Protein AF-A0A2J6IE90-F1 (afdb_monomer)

Solvent-accessible surface area (backbone atoms only — not comparable to full-atom values): 13780 Å² total; per-residue (Å²): 56,70,88,71,52,84,86,69,58,49,78,79,46,76,60,86,65,33,35,32,30,41,26,91,89,72,44,74,41,79,42,51,39,92,48,54,69,74,88,77,87,56,53,79,42,98,82,77,47,69,52,68,69,67,74,64,90,63,43,32,34,61,94,76,57,67,39,8,47,47,39,47,56,44,33,30,34,39,37,34,35,78,81,46,43,37,34,43,36,38,9,82,29,64,36,36,25,44,28,43,35,38,32,66,38,49,80,78,48,90,75,37,71,24,43,37,34,38,34,49,34,42,24,44,71,79,38,81,69,41,32,22,37,17,39,36,36,38,48,31,36,36,59,95,47,98,75,53,41,38,35,32,46,35,39,22,41,22,43,42,32,72,56,41,31,42,30,47,31,43,31,34,44,33,47,72,92,43,67,50,96,51,56,33,39,35,47,33,35,39,37,62,50,75,75,70,38,29,28,43,37,31,53,29,40,43,35,61,75,53,98,92,42,54,45,36,34,43,36,49,35,37,36,38,48,55,96,75,33,35,40,39,40,34,37,37,34,73,48,37,94,85,57,89,69,94,61,69,47,76,44,47,34,44,35,43,63,47,69,59,83,82,78,127

Mean predicted aligned error: 8.92 Å

Foldseek 3Di:
DQVLDDADADFPDDDQQWTWGQGPPPGTDIGGPVSDPDDDFFDQDPVRDRARFDQQLPLQAFLPHGALFDDAQQKKKWKAKPVQKTKIKHPNHRFKIKMKIKRPCCVVPDCPWIKIWMKIKGKDCPDPQAKIKMWIKIWIDTPPDPQWIKMKTKIKIWGGGSAWIKMWMWIWIDTRHDIDPGIKIKIKTWHDDDRQAKIKIKIWIWDDPPPPWIKIKIKIWMWGDDSQKIWTWIWIWIDTPPCPDTDTDIITMMMGMDGDPPPD

Nearest PDB structures (foldseek):
  3wi5-assembly1_A  TM=5.098E-01  e=6.520E-04  Neisseria meningitidis
  5onu-assembly1_C  TM=4.006E-01  e=9.202E-02  Vibrio cholerae
  4qky-assembly1_A  TM=4.179E-01  e=1.239E+00  Bordetella pertussis Tohama I
  9e9r-assembly1_A  TM=3.749E-01  e=3.721E+00  Homo sapiens
  2vqi-assembly1_A-2  TM=1.972E-01  e=4.335E-01  Escherichia coli

Sequence (264 aa):
MHDGNVMNGKVIEQTVDYVKLSTINYGVLTLKTSLIKKIRKAQPTKDGQRVYWHENIQSARYFWAPNGYGLNKGEGYYQNYWVLFNQFSYGFSNKFTLGIGIMPLFLFGGGAPTPIWITPKFSFPVVENKFNIGAGGIIGTILGDDGFGFGLAYATTTFGSRDKNISIGLGWGYADGDWADSPLINISGIARVGNKGSFILTENYFIALGSGQYLTIISLGGRSLVKSVSIDYGLFVPINKEIDSFFAIPWLGITIPFESKNKK

Secondary structure (DSSP, 8-state):
-TTS----SEEEEE-SSEEEEEETTTEEEEEEGGG-S---PPEEPTTS-EEPPPP-TTTTBSSSSB-SPPPPTTEEEEEEETTTEEEEEEESSSSEEEEEEE--GGGGSTT--EEEEEEEEEEEEEETTTEEEEEEEEEEEEET-SS-EEEEEEEEEEEEETTEEEEEEEEEEEETTEE-SS-EEEEEEEEEETTTTEEEEEEEEEEEEETTEEEEEEEEEEEEEETTEEEEEEEEEEE-TT--S---EEEEEEEEEEE-----

Radius of gyration: 21.41 Å; Cα contacts (8 Å, |Δi|>4): 663; chains: 1; bounding box: 60×34×62 Å

Structure (mmCIF, N/CA/C/O backbone):
data_AF-A0A2J6IE90-F1
#
_entry.id   AF-A0A2J6IE90-F1
#
loop_
_atom_site.group_PDB
_atom_site.id
_atom_site.type_symbol
_atom_site.label_atom_id
_atom_site.label_alt_id
_atom_site.label_comp_id
_atom_site.label_asym_id
_atom_site.label_entity_id
_atom_site.label_seq_id
_atom_site.pdbx_PDB_ins_code
_atom_site.Cartn_x
_atom_site.Cartn_y
_atom_site.Cartn_z
_atom_site.occupancy
_atom_site.B_iso_or_equiv
_atom_site.auth_seq_id
_atom_site.auth_comp_id
_atom_site.auth_asym_id
_atom_site.auth_atom_id
_atom_site.pdbx_PDB_model_num
ATOM 1 N N . MET A 1 1 ? -21.429 7.296 15.085 1.00 83.88 1 MET A N 1
ATOM 2 C CA . MET A 1 1 ? -22.827 7.772 15.014 1.00 83.88 1 MET A CA 1
ATOM 3 C C . MET A 1 1 ? -23.251 7.860 13.544 1.00 83.88 1 MET A C 1
ATOM 5 O O . MET A 1 1 ? -22.384 7.729 12.681 1.00 83.88 1 MET A O 1
ATOM 9 N N . HIS A 1 2 ? -24.546 7.978 13.230 1.00 77.69 2 HIS A N 1
ATOM 10 C CA . HIS A 1 2 ? -25.022 8.116 11.838 1.00 77.69 2 HIS A CA 1
ATOM 11 C C . HIS A 1 2 ? -24.613 9.448 11.187 1.00 77.69 2 HIS A C 1
ATOM 13 O O . HIS A 1 2 ? -24.404 9.486 9.981 1.00 77.69 2 HIS A O 1
ATOM 19 N N . ASP A 1 3 ? -24.410 10.490 11.992 1.00 80.69 3 ASP A N 1
ATOM 20 C CA . ASP A 1 3 ? -23.909 11.820 11.609 1.00 80.69 3 ASP A CA 1
ATOM 21 C C . ASP A 1 3 ? -22.376 11.883 11.398 1.00 80.69 3 ASP A C 1
ATOM 23 O O . ASP A 1 3 ? -21.826 12.942 11.119 1.00 80.69 3 ASP A O 1
ATOM 27 N N . GLY A 1 4 ? -21.666 10.758 11.552 1.00 70.25 4 GLY A N 1
ATOM 28 C CA . GLY A 1 4 ? -20.205 10.685 11.442 1.00 70.25 4 GLY A CA 1
ATOM 29 C C . GLY A 1 4 ? -19.434 10.971 12.736 1.00 70.25 4 GLY A C 1
ATOM 30 O O . GLY A 1 4 ? -18.236 10.694 12.786 1.00 70.25 4 GLY A O 1
ATOM 31 N N . ASN A 1 5 ? -20.090 11.424 13.809 1.00 78.12 5 ASN A N 1
ATOM 32 C CA . ASN A 1 5 ? -19.425 11.697 15.083 1.00 78.12 5 ASN A CA 1
ATOM 33 C C . ASN A 1 5 ? -19.010 10.408 15.818 1.00 78.12 5 ASN A C 1
ATOM 35 O O . ASN A 1 5 ? -19.640 9.345 15.693 1.00 78.12 5 ASN A O 1
ATOM 39 N N . VAL A 1 6 ? -17.948 10.507 16.623 1.00 80.25 6 VAL A N 1
ATOM 40 C CA . VAL A 1 6 ? -17.443 9.427 17.486 1.00 80.25 6 VAL A CA 1
ATOM 41 C C . VAL A 1 6 ? -17.525 9.873 18.941 1.00 80.25 6 VAL A C 1
ATOM 43 O O . VAL A 1 6 ? -16.976 10.907 19.305 1.00 80.25 6 VAL A O 1
ATOM 46 N N . MET A 1 7 ? -18.195 9.067 19.766 1.00 84.88 7 MET A N 1
ATOM 47 C CA . MET A 1 7 ? -18.324 9.297 21.204 1.00 84.88 7 MET A CA 1
ATOM 48 C C . MET A 1 7 ? -17.544 8.222 21.957 1.00 84.88 7 MET A C 1
ATOM 50 O O . MET A 1 7 ? -17.778 7.030 21.755 1.00 84.88 7 MET A O 1
ATOM 54 N N . ASN A 1 8 ? -16.627 8.649 22.825 1.00 83.38 8 ASN A N 1
ATOM 55 C CA . ASN A 1 8 ? -15.800 7.762 23.639 1.00 83.38 8 ASN A CA 1
ATOM 56 C C . ASN A 1 8 ? -16.245 7.822 25.100 1.00 83.38 8 ASN A C 1
ATOM 58 O O . ASN A 1 8 ? -16.393 8.904 25.669 1.00 83.38 8 ASN A O 1
ATOM 62 N N . GLY A 1 9 ? -16.426 6.657 25.717 1.00 83.56 9 GLY A N 1
ATOM 63 C CA . GLY A 1 9 ? -16.809 6.574 27.119 1.00 83.56 9 GLY A CA 1
ATOM 64 C C . GLY A 1 9 ? -17.062 5.150 27.600 1.00 83.56 9 GLY A C 1
ATOM 65 O O . GLY A 1 9 ? -16.937 4.181 26.847 1.00 83.56 9 GLY A O 1
ATOM 66 N N . LYS A 1 10 ? -17.422 5.022 28.876 1.00 86.19 10 LYS A N 1
ATOM 67 C CA . LYS A 1 10 ? -17.863 3.764 29.482 1.00 86.19 10 LYS A CA 1
ATOM 68 C C . LYS A 1 10 ? -19.376 3.651 29.332 1.00 86.19 10 LYS A C 1
ATOM 70 O O . LYS A 1 10 ? -20.101 4.533 29.781 1.00 86.19 10 LYS A O 1
ATOM 75 N N . VAL A 1 11 ? -19.854 2.568 28.723 1.00 90.00 11 VAL A N 1
ATOM 76 C CA . VAL A 1 11 ? -21.290 2.259 28.710 1.00 90.00 11 VAL A CA 1
ATOM 77 C C . VAL A 1 11 ? -21.714 1.954 30.146 1.00 90.00 11 VAL A C 1
ATOM 79 O O . VAL A 1 11 ? -21.152 1.054 30.770 1.00 90.00 11 VAL A O 1
ATOM 82 N N . ILE A 1 12 ? -22.641 2.753 30.675 1.00 92.88 12 ILE A N 1
ATOM 83 C CA . ILE A 1 12 ? -23.222 2.571 32.014 1.00 92.88 12 ILE A CA 1
ATOM 84 C C . ILE A 1 12 ? -24.517 1.769 31.907 1.00 92.88 12 ILE A C 1
ATOM 86 O O . ILE A 1 12 ? -24.785 0.914 32.740 1.00 92.88 12 ILE A O 1
ATOM 90 N N . GLU A 1 13 ? -25.300 2.040 30.865 1.00 93.38 13 GLU A N 1
ATOM 91 C CA . GLU A 1 13 ? -26.596 1.414 30.631 1.00 93.38 13 GLU A CA 1
ATOM 92 C C . GLU A 1 13 ? -26.838 1.302 29.126 1.00 93.38 13 GLU A C 1
ATOM 94 O O . GLU A 1 13 ? -26.477 2.201 28.361 1.00 93.38 13 GLU A O 1
ATOM 99 N N . GLN A 1 14 ? -27.445 0.199 28.700 1.00 93.44 14 GLN A N 1
ATOM 100 C CA . GLN A 1 14 ? -27.833 -0.026 27.316 1.00 93.44 14 GLN A CA 1
ATOM 101 C C . GLN A 1 14 ? -29.203 -0.698 27.288 1.00 93.44 14 GLN A C 1
ATOM 103 O O . GLN A 1 14 ? -29.379 -1.782 27.838 1.00 93.44 14 GLN A O 1
ATOM 108 N N . THR A 1 15 ? -30.151 -0.046 26.625 1.00 93.62 15 THR A N 1
ATOM 109 C CA . THR A 1 15 ? -31.509 -0.535 26.383 1.00 93.62 15 THR A CA 1
ATOM 110 C C . THR A 1 15 ? -31.757 -0.624 24.876 1.00 93.62 15 THR A C 1
ATOM 112 O O . THR A 1 15 ? -30.860 -0.375 24.064 1.00 93.62 15 THR A O 1
ATOM 115 N N . VAL A 1 16 ? -32.976 -0.996 24.481 1.00 91.31 16 VAL A N 1
ATOM 116 C CA . VAL A 1 16 ? -33.379 -0.990 23.068 1.00 91.31 16 VAL A CA 1
ATOM 117 C C . VAL A 1 16 ? -33.432 0.447 22.528 1.00 91.31 16 VAL A C 1
ATOM 119 O O . VAL A 1 16 ? -32.984 0.702 21.411 1.00 91.31 16 VAL A O 1
ATOM 122 N N . ASP A 1 17 ? -33.865 1.407 23.347 1.00 94.31 17 ASP A N 1
ATOM 123 C CA . ASP A 1 17 ? -34.115 2.787 22.916 1.00 94.31 17 ASP A CA 1
ATOM 124 C C . ASP A 1 17 ? -32.903 3.709 23.059 1.00 94.31 17 ASP A C 1
ATOM 126 O O . ASP A 1 17 ? -32.753 4.667 22.289 1.00 94.31 17 ASP A O 1
ATOM 130 N N . TYR A 1 18 ? -32.032 3.448 24.039 1.00 94.56 18 TYR A N 1
ATOM 131 C CA . TYR A 1 18 ? -30.901 4.322 24.327 1.00 94.56 18 TYR A CA 1
ATOM 132 C C . TYR A 1 18 ? -29.668 3.614 24.895 1.00 94.56 18 TYR A C 1
ATOM 134 O O . TYR A 1 18 ? -29.712 2.520 25.454 1.00 94.56 18 TYR A O 1
ATOM 142 N N . VAL A 1 19 ? -28.544 4.323 24.821 1.00 94.62 19 VAL A N 1
ATOM 143 C CA . VAL A 1 19 ? -27.277 3.987 25.468 1.00 94.62 19 VAL A CA 1
ATOM 144 C C . VAL A 1 19 ? -26.848 5.162 26.342 1.00 94.62 19 VAL A C 1
ATOM 146 O O . VAL A 1 19 ? -26.699 6.280 25.843 1.00 94.62 19 VAL A O 1
ATOM 149 N N . LYS A 1 20 ? -26.616 4.920 27.638 1.00 94.69 20 LYS A N 1
ATOM 150 C CA . LYS A 1 20 ? -25.965 5.887 28.534 1.00 94.69 20 LYS A CA 1
ATOM 151 C C . LYS A 1 20 ? -24.463 5.667 28.535 1.00 94.69 20 LYS A C 1
ATOM 153 O O . LYS A 1 20 ? -23.967 4.591 28.879 1.00 94.69 20 LYS A O 1
ATOM 158 N N . LEU A 1 21 ? -23.738 6.717 28.183 1.00 91.50 21 LEU A N 1
ATOM 159 C CA . LEU A 1 21 ? -22.295 6.722 28.025 1.00 91.50 21 LEU A CA 1
ATOM 160 C C . LEU A 1 21 ? -21.673 7.716 29.009 1.00 91.50 21 LEU A C 1
ATOM 162 O O . LEU A 1 21 ? -21.884 8.919 28.895 1.00 91.50 21 LEU A O 1
ATOM 166 N N . SER A 1 22 ? -20.876 7.223 29.956 1.00 88.88 22 SER A N 1
ATOM 167 C CA . SER A 1 22 ? -20.021 8.065 30.797 1.00 88.88 22 SER A CA 1
ATOM 168 C C . SER A 1 22 ? -18.813 8.513 29.987 1.00 88.88 22 SER A C 1
ATOM 170 O O . SER A 1 22 ? -17.948 7.700 29.653 1.00 88.88 22 SER A O 1
ATOM 172 N N . THR A 1 23 ? -18.768 9.792 29.647 1.00 85.19 23 THR A N 1
ATOM 173 C CA . THR A 1 23 ? -17.650 10.421 28.944 1.00 85.19 23 THR A CA 1
ATOM 174 C C . THR A 1 23 ? -16.737 11.141 29.931 1.00 85.19 23 THR A C 1
ATOM 176 O O . THR A 1 23 ? -17.172 11.548 31.006 1.00 85.19 23 THR A O 1
ATOM 179 N N . ILE A 1 24 ? -15.470 11.322 29.556 1.00 76.12 24 ILE A N 1
ATOM 180 C CA . ILE A 1 24 ? -14.488 12.016 30.404 1.00 76.12 24 ILE A CA 1
ATOM 181 C C . ILE A 1 24 ? -14.803 13.519 30.491 1.00 76.12 24 ILE A C 1
ATOM 183 O O . ILE A 1 24 ? -14.722 14.095 31.568 1.00 76.12 24 ILE A O 1
ATOM 187 N N . ASN A 1 25 ? -15.200 14.141 29.373 1.00 76.25 25 ASN A N 1
ATOM 188 C CA . ASN A 1 25 ? -15.316 15.603 29.275 1.00 76.25 25 ASN A CA 1
ATOM 189 C C . ASN A 1 25 ? -16.750 16.135 29.410 1.00 76.25 25 ASN A C 1
ATOM 191 O O . ASN A 1 25 ? -16.928 17.306 29.718 1.00 76.25 25 ASN A O 1
ATOM 195 N N . TYR A 1 26 ? -17.769 15.310 29.149 1.00 82.25 26 TYR A N 1
ATOM 196 C CA . TYR A 1 26 ? -19.167 15.757 29.045 1.00 82.25 26 TYR A CA 1
ATOM 197 C C . TYR A 1 26 ? -20.094 15.063 30.051 1.00 82.25 26 TYR A C 1
ATOM 199 O O . TYR A 1 26 ? -21.314 15.139 29.930 1.00 82.25 26 TYR A O 1
ATOM 207 N N . GLY A 1 27 ? -19.532 14.348 31.031 1.00 88.75 27 GLY A N 1
ATOM 208 C CA . GLY A 1 27 ? -20.311 13.569 31.989 1.00 88.75 27 GLY A CA 1
ATOM 209 C C . GLY A 1 27 ? -21.088 12.435 31.316 1.00 88.75 27 GLY A C 1
ATOM 210 O O . GLY A 1 27 ? -20.594 11.789 30.387 1.00 88.75 27 GLY A O 1
ATOM 211 N N . VAL A 1 28 ? -22.297 12.156 31.806 1.00 92.00 28 VAL A N 1
ATOM 212 C CA . VAL A 1 28 ? -23.150 11.075 31.292 1.00 92.00 28 VAL A CA 1
ATOM 213 C C . VAL A 1 28 ? -24.015 11.582 30.141 1.00 92.00 28 VAL A C 1
ATOM 215 O O . VAL A 1 28 ? -24.914 12.393 30.336 1.00 92.00 28 VAL A O 1
ATOM 218 N N . LEU A 1 29 ? -23.774 11.054 28.943 1.00 93.06 29 LEU A N 1
ATOM 219 C CA . LEU A 1 29 ? -24.582 11.315 27.756 1.00 93.06 29 LEU A CA 1
ATOM 220 C C . LEU A 1 29 ? -25.610 10.202 27.557 1.00 93.06 29 LEU A C 1
ATOM 222 O O . LEU A 1 29 ? -25.273 9.025 27.669 1.00 93.06 29 LEU A O 1
ATOM 226 N N . THR A 1 30 ? -26.841 10.565 27.194 1.00 94.62 30 THR A N 1
ATOM 227 C CA . THR A 1 30 ? -27.873 9.607 26.765 1.00 94.62 30 THR A CA 1
ATOM 228 C C . THR A 1 30 ? -28.037 9.702 25.253 1.00 94.62 30 THR A C 1
ATOM 230 O O . THR A 1 30 ? -28.474 10.726 24.732 1.00 94.62 30 THR A O 1
ATOM 233 N N . LEU A 1 31 ? -27.664 8.643 24.539 1.00 92.62 31 LEU A N 1
ATOM 234 C CA . LEU A 1 31 ? -27.710 8.573 23.080 1.00 92.62 31 LEU A CA 1
ATOM 235 C C . LEU A 1 31 ? -28.843 7.640 22.657 1.00 92.62 31 LEU A C 1
ATOM 237 O O . LEU A 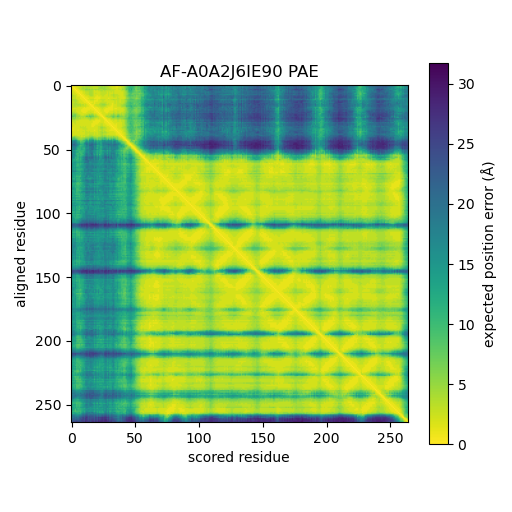1 31 ? -28.864 6.488 23.081 1.00 92.62 31 LEU A O 1
ATOM 241 N N . LYS A 1 32 ? -29.760 8.097 21.797 1.00 95.06 32 LYS A N 1
ATOM 242 C CA . LYS A 1 32 ? -30.772 7.208 21.203 1.00 95.06 32 LYS A CA 1
ATOM 243 C C . LYS A 1 32 ? -30.089 6.139 20.352 1.00 95.06 32 LYS A C 1
ATOM 245 O O . LYS A 1 32 ? -29.231 6.478 19.535 1.00 95.06 32 LYS A O 1
ATOM 250 N N . THR A 1 33 ? -30.501 4.879 20.480 1.00 90.94 33 THR A N 1
ATOM 251 C CA . THR A 1 33 ? -29.925 3.758 19.716 1.00 90.94 33 THR A CA 1
ATOM 252 C C . THR A 1 33 ? -30.043 3.986 18.207 1.00 90.94 33 THR A C 1
ATOM 254 O O . THR A 1 33 ? -29.124 3.657 17.462 1.00 90.94 33 THR A O 1
ATOM 257 N N . SER A 1 34 ? -31.103 4.668 17.759 1.00 92.75 34 SER A N 1
ATOM 258 C CA . SER A 1 34 ? -31.310 5.061 16.357 1.00 92.75 34 SER A CA 1
ATOM 259 C C . SER A 1 34 ? -30.252 6.017 15.789 1.00 92.75 34 SER A C 1
ATOM 261 O O . SER A 1 34 ? -30.118 6.120 14.574 1.00 92.75 34 SER A O 1
ATOM 263 N N . LEU A 1 35 ? -29.477 6.709 16.632 1.00 91.50 35 LEU A N 1
ATOM 264 C CA . LEU A 1 35 ? -28.369 7.575 16.207 1.00 91.50 35 LEU A CA 1
ATOM 265 C C . LEU A 1 35 ? -27.030 6.817 16.133 1.00 91.50 35 LEU A C 1
ATOM 267 O O . LEU A 1 35 ? -26.034 7.328 15.602 1.00 91.50 35 LEU A O 1
ATOM 271 N N . ILE A 1 36 ? -26.984 5.583 16.640 1.00 89.44 36 ILE A N 1
ATOM 272 C CA . ILE A 1 36 ? -25.762 4.801 16.797 1.00 89.44 36 ILE A CA 1
ATOM 273 C C . ILE A 1 36 ? -25.583 3.851 15.612 1.00 89.44 36 ILE A C 1
ATOM 275 O O . ILE A 1 36 ? -26.158 2.774 15.547 1.00 89.44 36 ILE A O 1
ATOM 279 N N . LYS A 1 37 ? -24.663 4.208 14.710 1.00 86.31 37 LYS A N 1
ATOM 280 C CA . LYS A 1 37 ? -24.284 3.350 13.576 1.00 86.31 37 LYS A CA 1
ATOM 281 C C . LYS A 1 37 ? -23.575 2.047 13.993 1.00 86.31 37 LYS A C 1
ATOM 283 O O . LYS A 1 37 ? -23.741 1.023 13.340 1.00 86.31 37 LYS A O 1
ATOM 288 N N . LYS A 1 38 ? -22.699 2.089 15.007 1.00 83.50 38 LYS A N 1
ATOM 289 C CA . LYS A 1 38 ? -21.893 0.940 15.472 1.00 83.50 38 LYS A CA 1
ATOM 290 C C . LYS A 1 38 ? -21.338 1.208 16.872 1.00 83.50 38 LYS A C 1
ATOM 292 O O . LYS A 1 38 ? -20.856 2.310 17.123 1.00 83.50 38 LYS A O 1
ATOM 297 N N . ILE A 1 39 ? -21.338 0.191 17.735 1.00 84.69 39 ILE A N 1
ATOM 298 C CA . ILE A 1 39 ? -20.657 0.195 19.041 1.00 84.69 39 ILE A CA 1
ATOM 299 C C . ILE A 1 39 ? -19.452 -0.747 18.953 1.00 84.69 39 ILE A C 1
ATOM 301 O O . ILE A 1 39 ? -19.564 -1.850 18.419 1.00 84.69 39 ILE A O 1
ATOM 305 N N . ARG A 1 40 ? -18.285 -0.315 19.443 1.00 76.62 40 ARG A N 1
ATOM 306 C CA . ARG A 1 40 ? -17.060 -1.128 19.487 1.00 76.62 40 ARG A CA 1
ATOM 307 C C . ARG A 1 40 ? -16.410 -1.009 20.864 1.00 76.62 40 ARG A C 1
ATOM 309 O O . ARG A 1 40 ? -16.388 0.075 21.441 1.00 76.62 40 ARG A O 1
ATOM 316 N N . LYS A 1 41 ? -15.858 -2.110 21.384 1.00 76.00 41 LYS A N 1
ATOM 317 C CA . LYS A 1 41 ? -15.053 -2.076 22.614 1.00 76.00 41 LYS A CA 1
ATOM 318 C C . LYS A 1 41 ? -13.727 -1.362 22.327 1.00 76.00 41 LYS A C 1
ATOM 320 O O . LYS A 1 41 ? -13.032 -1.721 21.382 1.00 76.00 41 LYS A O 1
ATOM 325 N N . ALA A 1 42 ? -13.389 -0.361 23.137 1.00 67.25 42 ALA A N 1
ATOM 326 C CA . ALA A 1 42 ? -12.082 0.289 23.088 1.00 67.25 42 ALA A CA 1
ATOM 327 C C . ALA A 1 42 ? -10.991 -0.643 23.642 1.00 67.25 42 ALA A C 1
ATOM 329 O O . ALA A 1 42 ? -11.249 -1.420 24.567 1.00 67.25 42 ALA A O 1
ATOM 330 N N . GLN A 1 43 ? -9.779 -0.547 23.094 1.00 60.31 43 GLN A N 1
ATOM 331 C CA . GLN A 1 43 ? -8.617 -1.254 23.631 1.00 60.31 43 GLN A CA 1
ATOM 332 C C . GLN A 1 43 ? -8.035 -0.468 24.821 1.00 60.31 43 GLN A C 1
ATOM 334 O O . GLN A 1 43 ? -8.022 0.767 24.785 1.00 60.31 43 GLN A O 1
ATOM 339 N N . PRO A 1 44 ? -7.583 -1.147 25.888 1.00 55.91 44 PRO A N 1
ATOM 340 C CA . PRO A 1 44 ? -6.929 -0.482 27.011 1.00 55.91 44 PRO A CA 1
ATOM 341 C C . PRO A 1 44 ? -5.609 0.160 26.556 1.00 55.91 44 PRO A C 1
ATOM 343 O O . PRO A 1 44 ? -4.825 -0.480 25.854 1.00 55.91 44 PRO A O 1
ATOM 346 N N . THR A 1 45 ? -5.347 1.414 26.940 1.00 56.62 45 THR A N 1
ATOM 347 C CA . THR A 1 45 ? -4.003 2.004 26.819 1.00 56.62 45 THR A CA 1
ATOM 348 C C . THR A 1 45 ? -3.178 1.716 28.075 1.00 56.62 45 THR A C 1
ATOM 350 O O . THR A 1 45 ? -3.721 1.348 29.119 1.00 56.62 45 THR A O 1
ATOM 353 N N . LYS A 1 46 ? -1.849 1.869 27.970 1.00 47.25 46 LYS A N 1
ATOM 354 C CA . LYS A 1 46 ? -0.901 1.632 29.075 1.00 47.25 46 LYS A CA 1
ATOM 355 C C . LYS A 1 46 ? -1.169 2.507 30.310 1.00 47.25 46 LYS A C 1
ATOM 357 O O . LYS A 1 46 ? -0.852 2.080 31.411 1.00 47.25 46 LYS A O 1
ATOM 362 N N . ASP A 1 47 ? -1.832 3.648 30.134 1.00 50.31 47 ASP A N 1
ATOM 363 C CA . ASP A 1 47 ? -2.112 4.621 31.201 1.00 50.31 47 ASP A CA 1
ATOM 364 C C . ASP A 1 47 ? -3.504 4.433 31.839 1.00 50.31 47 ASP A C 1
ATOM 366 O O . ASP A 1 47 ? -4.044 5.340 32.469 1.00 50.31 47 ASP A O 1
ATOM 370 N N . GLY A 1 48 ? -4.160 3.288 31.611 1.00 48.84 48 GLY A N 1
ATOM 371 C CA . GLY A 1 48 ? -5.499 2.994 32.140 1.00 48.84 48 GLY A CA 1
ATOM 372 C C . GLY A 1 48 ? -6.647 3.743 31.446 1.00 48.84 48 GLY A C 1
ATOM 373 O O . GLY A 1 48 ? -7.819 3.446 31.693 1.00 48.84 48 GLY A O 1
ATOM 374 N N . GLN A 1 49 ? -6.346 4.666 30.528 1.00 49.28 49 GLN A N 1
ATOM 375 C CA . GLN A 1 49 ? -7.346 5.323 29.690 1.00 49.28 49 GLN A CA 1
ATOM 376 C C . GLN A 1 49 ? -7.863 4.361 28.604 1.00 49.28 49 GLN A C 1
ATOM 378 O O . GLN A 1 49 ? -7.131 3.570 28.011 1.00 49.28 49 GLN A O 1
ATOM 383 N N . ARG A 1 50 ? -9.166 4.404 28.315 1.00 52.66 50 ARG A N 1
ATOM 384 C CA . ARG A 1 50 ? -9.757 3.654 27.195 1.00 52.66 50 ARG A CA 1
ATOM 385 C C . ARG A 1 50 ? -9.899 4.590 26.008 1.00 52.66 50 ARG A C 1
ATOM 387 O O . ARG A 1 50 ? -10.870 5.335 25.925 1.00 52.66 50 ARG A O 1
ATOM 394 N N . VAL A 1 51 ? -8.926 4.556 25.103 1.00 53.91 51 VAL A N 1
ATOM 395 C CA . VAL A 1 51 ? -8.957 5.357 23.874 1.00 53.91 51 VAL A CA 1
ATOM 396 C C . VAL A 1 51 ? -9.386 4.467 22.714 1.00 53.91 51 VAL A C 1
ATOM 398 O O . VAL A 1 51 ? -8.888 3.354 22.544 1.00 53.91 51 VAL A O 1
ATOM 401 N N . TYR A 1 52 ? -10.344 4.943 21.921 1.00 56.47 52 TYR A N 1
ATOM 402 C CA . TYR A 1 52 ? -10.700 4.284 20.674 1.00 56.47 52 TYR A CA 1
ATOM 403 C C . TYR A 1 52 ? -9.625 4.576 19.626 1.00 56.47 52 TYR A C 1
ATOM 405 O O . TYR A 1 52 ? -9.417 5.724 19.239 1.00 56.47 52 TYR A O 1
ATOM 413 N N . TRP A 1 53 ? -8.953 3.528 19.162 1.00 57.19 53 TRP A N 1
ATOM 414 C CA . TRP A 1 53 ? -8.011 3.617 18.057 1.00 57.19 53 TRP A CA 1
ATOM 415 C C . TRP A 1 53 ? -8.784 3.458 16.752 1.00 57.19 53 TRP A C 1
ATOM 417 O O . TRP A 1 53 ? -9.413 2.424 16.523 1.00 57.19 53 TRP A O 1
ATOM 427 N N . HIS A 1 54 ? -8.753 4.478 15.894 1.00 60.47 54 HIS A N 1
ATOM 428 C CA . HIS A 1 54 ? -9.266 4.335 14.535 1.00 60.47 54 HIS A CA 1
ATOM 429 C C . HIS A 1 54 ? -8.488 3.223 13.834 1.00 60.47 54 HIS A C 1
ATOM 431 O O . HIS A 1 54 ? -7.265 3.325 13.702 1.00 60.47 54 HIS A O 1
ATOM 437 N N . GLU A 1 55 ? -9.185 2.170 13.403 1.00 70.00 55 GLU A N 1
ATOM 438 C CA . GLU A 1 55 ? -8.593 1.114 12.582 1.00 70.00 55 GLU A CA 1
ATOM 439 C C . GLU A 1 55 ? -7.866 1.731 11.389 1.00 70.00 55 GLU A C 1
ATOM 441 O O . GLU A 1 55 ? -8.329 2.705 10.791 1.00 70.00 55 GLU A O 1
ATOM 446 N N . ASN A 1 56 ? -6.698 1.180 11.071 1.00 77.50 56 ASN A N 1
ATOM 447 C CA . ASN A 1 56 ? -5.962 1.587 9.891 1.00 77.50 56 ASN A CA 1
ATOM 448 C C . ASN A 1 56 ? -6.756 1.181 8.641 1.00 77.50 56 ASN A C 1
ATOM 450 O O . ASN A 1 56 ? -6.734 0.014 8.233 1.00 77.50 56 ASN A O 1
ATOM 454 N N . ILE A 1 57 ? -7.439 2.162 8.042 1.00 76.25 57 ILE A N 1
ATOM 455 C CA . ILE A 1 57 ? -8.290 1.983 6.856 1.00 76.25 57 ILE A CA 1
ATOM 456 C C . ILE A 1 57 ? -7.503 1.477 5.637 1.00 76.25 57 ILE A C 1
ATOM 458 O O . ILE A 1 57 ? -8.090 0.972 4.687 1.00 76.25 57 ILE A O 1
ATOM 462 N N . GLN A 1 58 ? -6.172 1.580 5.680 1.00 83.25 58 GLN A N 1
ATOM 463 C CA . GLN A 1 58 ? -5.256 1.154 4.632 1.00 83.25 58 GLN A CA 1
ATOM 464 C C . GLN A 1 58 ? -4.131 0.288 5.223 1.00 83.25 58 GLN A C 1
ATOM 466 O O . GLN A 1 58 ? -2.943 0.540 5.046 1.00 83.25 58 GLN A O 1
ATOM 471 N N . SER A 1 59 ? -4.502 -0.761 5.957 1.00 83.75 59 SER A N 1
ATOM 472 C CA . SER A 1 59 ? -3.536 -1.670 6.598 1.00 83.75 59 SER A CA 1
ATOM 473 C C . SER A 1 59 ? -2.905 -2.711 5.670 1.00 83.75 59 SER A C 1
ATOM 475 O O . SER A 1 59 ? -1.941 -3.360 6.064 1.00 83.75 59 SER A O 1
ATOM 477 N N . ALA A 1 60 ? -3.422 -2.876 4.450 1.00 88.81 60 ALA A N 1
ATOM 478 C CA . ALA A 1 60 ? -2.964 -3.878 3.480 1.00 88.81 60 ALA A CA 1
ATOM 479 C C . ALA A 1 60 ? -1.773 -3.423 2.604 1.00 88.81 60 ALA A C 1
ATOM 481 O O . ALA A 1 60 ? -1.339 -4.169 1.717 1.00 88.81 60 ALA A O 1
ATOM 482 N N . ARG A 1 61 ? -1.281 -2.190 2.805 1.00 93.06 61 ARG A N 1
ATOM 483 C CA . ARG A 1 61 ? -0.174 -1.596 2.040 1.00 93.06 61 ARG A CA 1
ATOM 484 C C . ARG A 1 61 ? 0.506 -0.427 2.762 1.00 93.06 61 ARG A C 1
ATOM 486 O O . ARG A 1 61 ? -0.065 0.145 3.695 1.00 93.06 61 ARG A O 1
ATOM 493 N N . TYR A 1 62 ? 1.683 -0.059 2.269 1.00 95.81 62 TYR A N 1
ATOM 494 C CA . TYR A 1 62 ? 2.436 1.137 2.651 1.00 95.81 62 TYR A CA 1
ATOM 495 C C . TYR A 1 62 ? 2.011 2.325 1.776 1.00 95.81 62 TYR A C 1
ATOM 497 O O . TYR A 1 62 ? 0.803 2.547 1.674 1.00 95.81 62 TYR A O 1
ATOM 505 N N . PHE A 1 63 ? 2.927 3.083 1.168 1.00 95.19 63 PHE A N 1
ATOM 506 C CA . PHE A 1 63 ? 2.568 4.156 0.235 1.00 95.19 63 PHE A CA 1
ATOM 507 C C . PHE A 1 63 ? 1.915 3.571 -1.017 1.00 95.19 63 PHE A C 1
ATOM 509 O O . PHE A 1 63 ? 0.771 3.901 -1.321 1.00 95.19 63 PHE A O 1
ATOM 516 N N . TRP A 1 64 ? 2.578 2.619 -1.668 1.00 92.62 64 TRP A N 1
ATOM 517 C CA . TRP A 1 64 ? 2.034 1.891 -2.807 1.00 92.62 64 TRP A CA 1
ATOM 518 C C . TRP A 1 64 ? 2.221 0.379 -2.659 1.00 92.62 64 TRP A C 1
ATOM 520 O O . TRP A 1 64 ? 1.269 -0.375 -2.899 1.00 92.62 64 TRP A O 1
ATOM 530 N N . ALA A 1 65 ? 3.386 -0.059 -2.168 1.00 94.81 65 ALA A N 1
ATOM 531 C CA . ALA A 1 65 ? 3.733 -1.467 -2.005 1.00 94.81 65 ALA A CA 1
ATOM 532 C C . ALA A 1 65 ? 2.738 -2.226 -1.101 1.00 94.81 65 ALA A C 1
ATOM 534 O O . ALA A 1 65 ? 2.468 -1.810 0.037 1.00 94.81 65 ALA A O 1
ATOM 535 N N . PRO A 1 66 ? 2.209 -3.378 -1.549 1.00 94.94 66 PRO A N 1
ATOM 536 C CA . PRO A 1 66 ? 1.390 -4.241 -0.712 1.00 94.94 66 PRO A CA 1
ATOM 537 C C . PRO A 1 66 ? 2.239 -4.914 0.374 1.00 94.94 66 PRO A C 1
ATOM 539 O O . PRO A 1 66 ? 3.391 -5.278 0.159 1.00 94.94 66 PRO A O 1
ATOM 542 N N . ASN A 1 67 ? 1.634 -5.148 1.537 1.00 96.50 67 ASN A N 1
ATOM 543 C CA . ASN A 1 67 ? 2.207 -6.012 2.575 1.00 96.50 67 ASN A CA 1
ATOM 544 C C . ASN A 1 67 ? 1.500 -7.383 2.589 1.00 96.50 67 ASN A C 1
ATOM 546 O O . ASN A 1 67 ? 0.674 -7.675 1.731 1.00 96.50 67 ASN A O 1
ATOM 550 N N . GLY A 1 68 ? 1.790 -8.246 3.552 1.00 96.38 68 GLY A N 1
ATOM 551 C CA . GLY A 1 68 ? 1.195 -9.574 3.693 1.00 96.38 68 GLY A CA 1
ATOM 552 C C . GLY A 1 68 ? -0.283 -9.561 4.097 1.00 96.38 68 GLY A C 1
ATOM 553 O O . GLY A 1 68 ? -0.977 -10.557 3.905 1.00 96.38 68 GLY A O 1
ATOM 554 N N . TYR A 1 69 ? -0.806 -8.441 4.605 1.00 95.69 69 TYR A N 1
ATOM 555 C CA . TYR A 1 69 ? -2.212 -8.311 4.989 1.00 95.69 69 TYR A CA 1
ATOM 556 C C . TYR A 1 69 ? -3.123 -8.046 3.787 1.00 95.69 69 TYR A C 1
ATOM 558 O O . TYR A 1 69 ? -2.798 -7.267 2.894 1.00 95.69 69 TYR A O 1
ATOM 566 N N . GLY A 1 70 ? -4.313 -8.643 3.797 1.00 92.69 70 GLY A N 1
ATOM 567 C CA . GLY A 1 70 ? -5.369 -8.395 2.814 1.00 92.69 70 GLY A CA 1
ATOM 568 C C . GLY A 1 70 ? -6.448 -7.458 3.350 1.00 92.69 70 GLY A C 1
ATOM 569 O O . GLY A 1 70 ? -6.484 -7.152 4.552 1.00 92.69 70 GLY A O 1
ATOM 570 N N . LEU A 1 71 ? -7.342 -7.029 2.458 1.00 92.56 71 LEU A N 1
ATOM 571 C CA . LEU A 1 71 ? -8.640 -6.489 2.858 1.00 92.56 71 LEU A CA 1
ATOM 572 C C . LEU A 1 71 ? -9.503 -7.610 3.440 1.00 92.56 71 LEU A C 1
ATOM 574 O O . LEU A 1 71 ? -9.456 -8.742 2.954 1.00 92.56 71 LEU A O 1
ATOM 578 N N . ASN A 1 72 ? -10.290 -7.306 4.471 1.00 90.56 72 ASN A N 1
ATOM 579 C CA . ASN A 1 72 ? -11.292 -8.256 4.940 1.00 90.56 72 ASN A CA 1
ATOM 580 C C . ASN A 1 72 ? -12.435 -8.350 3.923 1.00 90.56 72 ASN A C 1
ATOM 582 O O . ASN A 1 72 ? -12.653 -7.453 3.104 1.00 90.56 72 ASN A O 1
ATOM 586 N N . LYS A 1 73 ? -13.208 -9.436 3.996 1.00 92.44 73 LYS A N 1
ATOM 587 C CA . LYS A 1 73 ? -14.377 -9.622 3.136 1.00 92.44 73 LYS A CA 1
ATOM 588 C C . LYS A 1 73 ? -15.335 -8.433 3.272 1.00 92.44 73 LYS A C 1
ATOM 590 O O . LYS A 1 73 ? -15.821 -8.147 4.365 1.00 92.44 73 LYS A O 1
ATOM 595 N N . GLY A 1 74 ? -15.652 -7.792 2.150 1.00 89.88 74 GLY A N 1
ATOM 596 C CA . GLY A 1 74 ? -16.581 -6.663 2.092 1.00 89.88 74 GLY A CA 1
ATOM 597 C C . GLY A 1 74 ? -15.953 -5.289 2.325 1.00 89.88 74 GLY A C 1
ATOM 598 O O . GLY A 1 74 ? -16.649 -4.288 2.138 1.00 89.88 74 GLY A O 1
ATOM 599 N N . GLU A 1 75 ? -14.672 -5.226 2.691 1.00 90.69 75 GLU A N 1
ATOM 600 C CA . GLU A 1 75 ? -13.919 -3.976 2.750 1.00 90.69 75 GLU A CA 1
ATOM 601 C C . GLU A 1 75 ? -13.439 -3.580 1.357 1.00 90.69 75 GLU A C 1
ATOM 603 O O . GLU A 1 75 ? -13.025 -4.418 0.554 1.00 90.69 75 GLU A O 1
ATOM 608 N N . GLY A 1 76 ? -13.449 -2.284 1.082 1.00 92.38 76 GLY A N 1
ATOM 609 C CA . GLY A 1 76 ? -12.834 -1.720 -0.100 1.00 92.38 76 GLY A CA 1
ATOM 610 C C . GLY A 1 76 ? -12.382 -0.293 0.136 1.00 92.38 76 GLY A C 1
ATOM 611 O O . GLY A 1 76 ? -12.720 0.343 1.137 1.00 92.38 76 GLY A O 1
ATOM 612 N N . TYR A 1 77 ? -11.578 0.208 -0.784 1.00 93.56 77 TYR A N 1
ATOM 613 C CA . TYR A 1 77 ? -11.207 1.610 -0.811 1.00 93.56 77 TYR A CA 1
ATOM 614 C C . TYR A 1 77 ? -10.895 2.053 -2.233 1.00 93.56 77 TYR A C 1
ATOM 616 O O . TYR A 1 77 ? -10.518 1.257 -3.096 1.00 93.56 77 TYR A O 1
ATOM 624 N N . TYR A 1 78 ? -11.058 3.346 -2.452 1.00 95.62 78 TYR A N 1
ATOM 625 C CA . TYR A 1 78 ? -10.534 4.065 -3.595 1.00 95.62 78 TYR A CA 1
ATOM 626 C C . TYR A 1 78 ? -9.248 4.777 -3.185 1.00 95.62 78 TYR A C 1
ATOM 628 O O . TYR A 1 78 ? -9.166 5.293 -2.071 1.00 95.62 78 TYR A O 1
ATOM 636 N N . GLN A 1 79 ? -8.269 4.821 -4.078 1.00 95.06 79 GLN A N 1
ATOM 637 C CA . GLN A 1 79 ? -7.011 5.525 -3.888 1.00 95.06 79 GLN A CA 1
ATOM 638 C C . GLN A 1 79 ? -6.744 6.442 -5.061 1.00 95.06 79 GLN A C 1
ATOM 640 O O . GLN A 1 79 ? -6.944 6.056 -6.214 1.00 95.06 79 GLN A O 1
ATOM 645 N N . ASN A 1 80 ? -6.218 7.613 -4.734 1.00 96.12 80 ASN A N 1
ATOM 646 C CA . ASN A 1 80 ? -5.655 8.535 -5.690 1.00 96.12 80 ASN A CA 1
ATOM 647 C C . ASN A 1 80 ? -4.256 8.956 -5.229 1.00 96.12 80 ASN A C 1
ATOM 649 O O . ASN A 1 80 ? -4.121 9.482 -4.124 1.00 96.12 80 ASN A O 1
ATOM 653 N N . TYR A 1 81 ? -3.240 8.737 -6.065 1.00 94.56 81 TYR A N 1
ATOM 654 C CA . TYR A 1 81 ? -1.885 9.258 -5.857 1.00 94.56 81 TYR A CA 1
ATOM 655 C C . TYR A 1 81 ? -1.513 10.199 -6.997 1.00 94.56 81 TYR A C 1
ATOM 657 O O . TYR A 1 81 ? -1.681 9.847 -8.164 1.00 94.56 81 TYR A O 1
ATOM 665 N N . TRP A 1 82 ? -1.027 11.394 -6.652 1.00 93.19 82 TRP A N 1
ATOM 666 C CA . TRP A 1 82 ? -0.652 12.455 -7.601 1.00 93.19 82 TRP A CA 1
ATOM 667 C C . TRP A 1 82 ? -1.726 12.841 -8.621 1.00 93.19 82 TRP A C 1
ATOM 669 O O . TRP A 1 82 ? -1.390 13.357 -9.680 1.00 93.19 82 TRP A O 1
ATOM 679 N N . VAL A 1 83 ? -3.009 12.559 -8.370 1.00 91.38 83 VAL A N 1
ATOM 680 C CA . VAL A 1 83 ? -4.088 12.608 -9.379 1.00 91.38 83 VAL A CA 1
ATOM 681 C C . VAL A 1 83 ? -3.954 11.532 -10.475 1.00 91.38 83 VAL A C 1
ATOM 683 O O . VAL A 1 83 ? -4.969 11.061 -10.987 1.00 91.38 83 VAL A O 1
ATOM 686 N N . LEU A 1 84 ? -2.733 11.078 -10.764 1.00 92.44 84 LEU A N 1
ATOM 687 C CA . LEU A 1 84 ? -2.376 10.117 -11.802 1.00 92.44 84 LEU A CA 1
ATOM 688 C C . LEU A 1 84 ? -2.841 8.691 -11.499 1.00 92.44 84 LEU A C 1
ATOM 690 O O . LEU A 1 84 ? -3.527 8.093 -12.318 1.00 92.44 84 LEU A O 1
ATOM 694 N N . PHE A 1 85 ? -2.500 8.122 -10.346 1.00 94.56 85 PHE A N 1
ATOM 695 C CA . PHE A 1 85 ? -2.837 6.728 -10.052 1.00 94.56 85 PHE A CA 1
ATOM 696 C C . PHE A 1 85 ? -4.203 6.650 -9.398 1.00 94.56 85 PHE A C 1
ATOM 698 O O . PHE A 1 85 ? -4.359 7.072 -8.255 1.00 94.56 85 PHE A O 1
ATOM 705 N N . ASN A 1 86 ? -5.172 6.068 -10.095 1.00 96.94 86 ASN A N 1
ATOM 706 C CA . ASN A 1 86 ? -6.531 5.896 -9.604 1.00 96.94 86 ASN A CA 1
ATOM 707 C C . ASN A 1 86 ? -6.794 4.400 -9.460 1.00 96.94 86 ASN A C 1
ATOM 709 O O . ASN A 1 86 ? -6.720 3.674 -10.446 1.00 96.94 86 ASN A O 1
ATOM 713 N N . GLN A 1 87 ? -7.079 3.919 -8.249 1.00 97.06 87 GLN A N 1
ATOM 714 C CA . GLN A 1 87 ? -7.281 2.488 -8.012 1.00 97.06 87 GLN A CA 1
ATOM 715 C C . GLN A 1 87 ? -8.425 2.221 -7.039 1.00 97.06 87 GLN A C 1
ATOM 717 O O . GLN A 1 87 ? -8.448 2.727 -5.920 1.00 97.06 87 GLN A O 1
ATOM 722 N N . PHE A 1 88 ? -9.330 1.332 -7.435 1.00 96.94 88 PHE A N 1
ATOM 723 C CA . PHE A 1 88 ? -10.305 0.713 -6.545 1.00 96.94 88 PHE A CA 1
ATOM 724 C C . PHE A 1 88 ? -9.773 -0.642 -6.100 1.00 96.94 88 PHE A C 1
ATOM 726 O O . PHE A 1 88 ? -9.229 -1.390 -6.904 1.00 96.94 88 PHE A O 1
ATOM 733 N N . SER A 1 89 ? -9.909 -0.971 -4.820 1.00 95.88 89 SER A N 1
ATOM 734 C CA . SER A 1 89 ? -9.551 -2.288 -4.281 1.00 95.88 89 SER A CA 1
ATOM 735 C C . SER A 1 89 ? -10.688 -2.830 -3.431 1.00 95.88 89 SER A C 1
ATOM 737 O O . SER A 1 89 ? -11.296 -2.076 -2.674 1.00 95.88 89 SER A O 1
ATOM 739 N N . TYR A 1 90 ? -10.961 -4.130 -3.539 1.00 95.88 90 TYR A N 1
ATOM 740 C CA . TYR A 1 90 ? -12.038 -4.796 -2.811 1.00 95.88 90 TYR A CA 1
ATOM 741 C C . TYR A 1 90 ? -11.620 -6.181 -2.304 1.00 95.88 90 TYR A C 1
ATOM 743 O O . TYR A 1 90 ? -11.027 -6.981 -3.032 1.00 95.88 90 TYR A O 1
ATOM 751 N N . GLY A 1 91 ? -11.948 -6.468 -1.044 1.00 96.00 91 GLY A N 1
ATOM 752 C CA . GLY A 1 91 ? -11.786 -7.771 -0.411 1.00 96.00 91 GLY A CA 1
ATOM 753 C C . GLY A 1 91 ? -12.968 -8.685 -0.723 1.00 96.00 91 GLY A C 1
ATOM 754 O O . GLY A 1 91 ? -14.012 -8.619 -0.073 1.00 96.00 91 GLY A O 1
ATOM 755 N N . PHE A 1 92 ? -12.801 -9.582 -1.693 1.00 95.31 92 PHE A N 1
ATOM 756 C CA . PHE A 1 92 ? -13.801 -10.602 -2.035 1.00 95.31 92 PHE A CA 1
ATOM 757 C C . PHE A 1 92 ? -13.880 -11.711 -0.973 1.00 95.31 92 PHE A C 1
ATOM 759 O O . PHE A 1 92 ? -14.931 -12.319 -0.757 1.00 95.31 92 PHE A O 1
ATOM 766 N N . SER A 1 93 ? -12.778 -11.954 -0.264 1.00 94.50 93 SER A N 1
ATOM 767 C CA . SER A 1 93 ? -12.723 -12.792 0.935 1.00 94.50 93 SER A CA 1
ATOM 768 C C . SER A 1 93 ? -11.674 -12.246 1.908 1.00 94.50 93 SER A C 1
ATOM 770 O O . SER A 1 93 ? -10.900 -11.368 1.546 1.00 94.50 93 SER A O 1
ATOM 772 N N . ASN A 1 94 ? -11.572 -12.815 3.115 1.00 90.88 94 ASN A N 1
ATOM 773 C CA . ASN A 1 94 ? -10.507 -12.456 4.068 1.00 90.88 94 ASN A CA 1
ATOM 774 C C . ASN A 1 94 ? -9.090 -12.817 3.576 1.00 90.88 94 ASN A C 1
ATOM 776 O O . ASN A 1 94 ? -8.112 -12.464 4.229 1.00 90.88 94 ASN A O 1
ATOM 780 N N . LYS A 1 95 ? -8.979 -13.555 2.463 1.00 95.19 95 LYS A N 1
ATOM 781 C CA . LYS A 1 95 ? -7.708 -13.985 1.871 1.00 95.19 95 LYS A CA 1
ATOM 782 C C . LYS A 1 95 ? -7.482 -13.445 0.468 1.00 95.19 95 LYS A C 1
ATOM 784 O O . LYS A 1 95 ? -6.360 -13.533 0.001 1.00 95.19 95 LYS A O 1
ATOM 789 N N . PHE A 1 96 ? -8.505 -12.930 -0.213 1.00 97.50 96 PHE A N 1
ATOM 790 C CA . PHE A 1 96 ? -8.405 -12.512 -1.610 1.00 97.50 96 PHE A CA 1
ATOM 791 C C . PHE A 1 96 ? -8.901 -11.081 -1.783 1.00 97.50 96 PHE A C 1
ATOM 793 O O . PHE A 1 96 ? -10.052 -10.759 -1.478 1.00 97.50 96 PHE A O 1
ATOM 800 N N . THR A 1 97 ? -8.008 -10.240 -2.288 1.00 97.25 97 THR A N 1
ATOM 801 C CA . THR A 1 97 ? -8.260 -8.857 -2.675 1.00 97.25 97 THR A CA 1
ATOM 802 C C . THR A 1 97 ? -8.019 -8.723 -4.169 1.00 97.25 97 THR A C 1
ATOM 804 O O . THR A 1 97 ? -7.028 -9.234 -4.685 1.00 97.25 97 THR A O 1
ATOM 807 N N . LEU A 1 98 ? -8.899 -8.006 -4.855 1.00 97.94 98 LEU A N 1
ATOM 808 C CA . LEU A 1 98 ? -8.698 -7.620 -6.244 1.00 97.94 98 LEU A CA 1
ATOM 809 C C . LEU A 1 98 ? -8.837 -6.108 -6.344 1.00 97.94 98 LEU A C 1
ATOM 811 O O . LEU A 1 98 ? -9.755 -5.518 -5.768 1.00 97.94 98 LEU A O 1
ATOM 815 N N . GLY A 1 99 ? -7.902 -5.494 -7.054 1.00 97.12 99 GLY A N 1
ATOM 816 C CA . GLY A 1 99 ? -7.991 -4.097 -7.438 1.00 97.12 99 GLY A CA 1
ATOM 817 C C . GLY A 1 99 ? -8.095 -3.932 -8.941 1.00 97.12 99 GLY A C 1
ATOM 818 O O . GLY A 1 99 ? -7.678 -4.812 -9.690 1.00 97.12 99 GLY A O 1
ATOM 819 N N . ILE A 1 100 ? -8.646 -2.798 -9.347 1.00 98.12 100 ILE A N 1
ATOM 820 C CA . ILE A 1 100 ? -8.653 -2.306 -10.721 1.00 98.12 100 ILE A CA 1
ATOM 821 C C . ILE A 1 100 ? -8.153 -0.868 -10.687 1.00 98.12 100 ILE A C 1
ATOM 823 O O . ILE A 1 100 ? -8.531 -0.106 -9.790 1.00 98.12 100 ILE A O 1
ATOM 827 N N . GLY A 1 101 ? -7.287 -0.499 -11.617 1.00 97.31 101 GLY A N 1
ATOM 828 C CA . GLY A 1 101 ? -6.704 0.829 -11.645 1.00 97.31 101 GLY A CA 1
ATOM 829 C C . GLY A 1 101 ? -6.483 1.361 -13.046 1.00 97.31 101 GLY A C 1
ATOM 830 O O . GLY A 1 101 ? -6.527 0.625 -14.031 1.00 97.31 101 GLY A O 1
ATOM 831 N N . ILE A 1 102 ? -6.299 2.672 -13.098 1.00 96.31 102 ILE A N 1
ATOM 832 C CA . ILE A 1 102 ? -6.085 3.445 -14.311 1.00 96.31 102 ILE A CA 1
ATOM 833 C C . ILE A 1 102 ? -5.162 4.622 -14.015 1.00 96.31 102 ILE A C 1
ATOM 835 O O . ILE A 1 102 ? -5.226 5.240 -12.946 1.00 96.31 102 ILE A O 1
ATOM 839 N N . MET A 1 103 ? -4.333 4.953 -14.998 1.00 95.06 103 MET A N 1
ATOM 840 C CA . MET A 1 103 ? -3.603 6.207 -15.058 1.00 95.06 103 MET A CA 1
ATOM 841 C C . MET A 1 103 ? -4.112 7.010 -16.260 1.00 95.06 103 MET A C 1
ATOM 843 O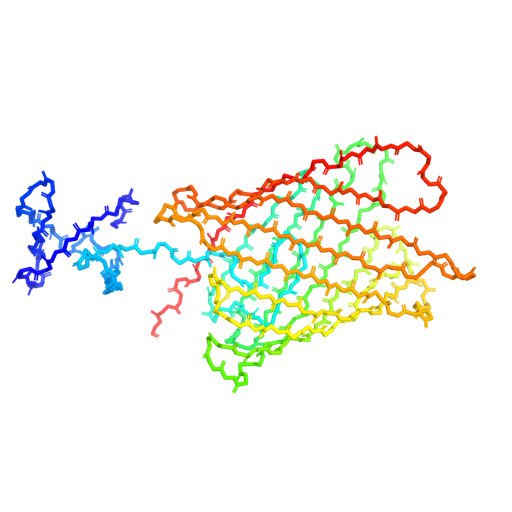 O . MET A 1 103 ? -3.656 6.767 -17.374 1.00 95.06 103 MET A O 1
ATOM 847 N N . PRO A 1 104 ? -5.086 7.923 -16.073 1.00 91.44 104 PRO A N 1
ATOM 848 C CA . PRO A 1 104 ? -5.818 8.568 -17.160 1.00 91.44 104 PRO A CA 1
ATOM 849 C C . PRO A 1 104 ? -4.994 9.687 -17.814 1.00 91.44 104 PRO A C 1
ATOM 851 O O . PRO A 1 104 ? -5.327 10.868 -17.708 1.00 91.44 104 PRO A O 1
ATOM 854 N N . LEU A 1 105 ? -3.899 9.323 -18.486 1.00 88.75 105 LEU A N 1
ATOM 855 C CA . LEU A 1 105 ? -2.978 10.279 -19.107 1.00 88.75 105 LEU A CA 1
ATOM 856 C C . LEU A 1 105 ? -3.641 11.105 -20.218 1.00 88.75 105 LEU A C 1
ATOM 858 O O . LEU A 1 105 ? -3.233 12.239 -20.457 1.00 88.75 105 LEU A O 1
ATOM 862 N N . PHE A 1 106 ? -4.736 10.609 -20.802 1.00 83.56 106 PHE A N 1
ATOM 863 C CA . PHE A 1 106 ? -5.576 11.361 -21.738 1.00 83.56 106 PHE A CA 1
ATOM 864 C C . PHE A 1 106 ? -6.082 12.712 -21.190 1.00 83.56 106 PHE A C 1
ATOM 866 O O . PHE A 1 106 ? -6.374 13.613 -21.975 1.00 83.56 106 PHE A O 1
ATOM 873 N N . LEU A 1 107 ? -6.166 12.891 -19.864 1.00 83.94 107 LEU A N 1
ATOM 874 C CA . LEU A 1 107 ? -6.583 14.152 -19.234 1.00 83.94 107 LEU A CA 1
ATOM 875 C C . LEU A 1 107 ? -5.552 15.281 -19.376 1.00 83.94 107 LEU A C 1
ATOM 877 O O . LEU A 1 107 ? -5.903 16.445 -19.198 1.00 83.94 107 LEU A O 1
ATOM 881 N N . PHE A 1 108 ? -4.300 14.956 -19.706 1.00 83.06 108 PHE A N 1
ATOM 882 C CA . PHE A 1 108 ? -3.211 15.924 -19.869 1.00 83.06 108 PHE A CA 1
ATOM 883 C C . PHE A 1 108 ? -2.968 16.308 -21.338 1.00 83.06 108 PHE A C 1
ATOM 885 O O . PHE A 1 108 ? -1.996 16.994 -21.648 1.00 83.06 108 PHE A O 1
ATOM 892 N N . GLY A 1 109 ? -3.881 15.917 -22.235 1.00 75.50 109 GLY A N 1
ATOM 893 C CA . GLY A 1 109 ? -3.833 16.230 -23.663 1.00 75.50 109 GLY A CA 1
ATOM 894 C C . GLY A 1 109 ? -3.011 15.235 -24.490 1.00 75.50 109 GLY A C 1
ATOM 895 O O . GLY A 1 109 ? -2.326 14.360 -23.970 1.00 75.50 109 GLY A O 1
ATOM 896 N N . GLY A 1 110 ? -3.119 15.348 -25.817 1.00 70.62 110 GLY A N 1
ATOM 897 C CA . GLY A 1 110 ? -2.235 14.647 -26.759 1.00 70.62 110 GLY A CA 1
ATOM 898 C C . GLY A 1 110 ? -2.501 13.155 -26.989 1.00 70.62 110 GLY A C 1
ATOM 899 O O . GLY A 1 110 ? -1.659 12.501 -27.589 1.00 70.62 110 GLY A O 1
ATOM 900 N N . GLY A 1 111 ? -3.633 12.599 -26.535 1.00 71.44 111 GLY A N 1
ATOM 901 C CA . GLY A 1 111 ? -3.945 11.176 -26.744 1.00 71.44 111 GLY A CA 1
ATOM 902 C C . GLY A 1 111 ? -2.958 10.231 -26.051 1.00 71.44 111 GLY A C 1
ATOM 903 O O . GLY A 1 111 ? -2.752 9.117 -26.523 1.00 71.44 111 GLY A O 1
ATOM 904 N N . ALA A 1 112 ? -2.328 10.695 -24.964 1.00 80.56 112 ALA A N 1
ATOM 905 C CA . ALA A 1 112 ? -1.289 9.952 -24.271 1.00 80.56 112 ALA A CA 1
ATOM 906 C C . ALA A 1 112 ? -1.775 8.538 -23.890 1.00 80.56 112 ALA A C 1
ATOM 908 O O . ALA A 1 112 ? -2.893 8.396 -23.364 1.00 80.56 112 ALA A O 1
ATOM 909 N N . PRO A 1 113 ? -0.949 7.502 -24.129 1.00 85.88 113 PRO A N 1
ATOM 910 C CA . PRO A 1 113 ? -1.342 6.128 -23.870 1.00 85.88 113 PRO A CA 1
ATOM 911 C C . PRO A 1 113 ? -1.756 5.972 -22.408 1.00 85.88 113 PRO A C 1
ATOM 913 O O . PRO A 1 113 ? -1.097 6.496 -21.514 1.00 85.88 113 PRO A O 1
ATOM 916 N N . THR A 1 114 ? -2.888 5.315 -22.160 1.00 92.06 114 THR A N 1
ATOM 917 C CA . THR A 1 114 ? -3.524 5.276 -20.834 1.00 92.06 114 THR A CA 1
ATOM 918 C C . THR A 1 114 ? -3.410 3.877 -20.240 1.00 92.06 114 THR A C 1
ATOM 920 O O . THR A 1 114 ? -4.142 2.980 -20.663 1.00 92.06 114 THR A O 1
ATOM 923 N N . PRO A 1 115 ? -2.511 3.664 -19.262 1.00 94.19 115 PRO A N 1
ATOM 924 C CA . PRO A 1 115 ? -2.387 2.383 -18.590 1.00 94.19 115 PRO A CA 1
ATOM 925 C C . PRO A 1 115 ? -3.641 2.044 -17.789 1.00 94.19 115 PRO A C 1
ATOM 927 O O . PRO A 1 115 ? -4.149 2.866 -17.020 1.00 94.19 115 PRO A O 1
ATOM 930 N N . ILE A 1 116 ? -4.083 0.800 -17.914 1.00 95.88 116 ILE A N 1
ATOM 931 C CA . ILE A 1 116 ? -5.084 0.174 -17.052 1.00 95.88 116 ILE A CA 1
ATOM 932 C C . ILE A 1 116 ? -4.518 -1.123 -16.490 1.00 95.88 116 ILE A C 1
ATOM 934 O O . ILE A 1 116 ? -3.684 -1.771 -17.119 1.00 95.88 116 ILE A O 1
ATOM 938 N N . TRP A 1 117 ? -4.954 -1.511 -15.297 1.00 97.56 117 TRP A N 1
ATOM 939 C CA . TRP A 1 117 ? -4.453 -2.725 -14.664 1.00 97.56 117 TRP A CA 1
ATOM 940 C C . TRP A 1 117 ? -5.442 -3.338 -13.684 1.00 97.56 117 TRP A C 1
ATOM 942 O O . TRP A 1 117 ? -6.357 -2.687 -13.174 1.00 97.56 117 TRP A O 1
ATOM 952 N N . ILE A 1 118 ? -5.195 -4.603 -13.366 1.00 98.12 118 ILE A N 1
ATOM 953 C CA . ILE A 1 118 ? -5.786 -5.309 -12.238 1.00 98.12 118 ILE A CA 1
ATOM 954 C C . ILE A 1 118 ? -4.697 -5.714 -11.245 1.00 98.12 118 ILE A C 1
ATOM 956 O O . ILE A 1 118 ? -3.550 -5.956 -11.621 1.00 98.12 118 ILE A O 1
ATOM 960 N N . THR A 1 119 ? -5.053 -5.801 -9.963 1.00 98.06 119 THR A N 1
ATOM 961 C CA . THR A 1 119 ? -4.131 -6.203 -8.892 1.00 98.06 119 THR A CA 1
ATOM 962 C C . THR A 1 119 ? -4.707 -7.347 -8.052 1.00 98.06 119 THR A C 1
ATOM 964 O O . THR A 1 119 ? -5.252 -7.093 -6.969 1.00 98.06 119 THR A O 1
ATOM 967 N N . PRO A 1 120 ? -4.672 -8.604 -8.530 1.00 98.19 120 PRO A N 1
ATOM 968 C CA . PRO A 1 120 ? -5.044 -9.748 -7.709 1.00 98.19 120 PRO A CA 1
ATOM 969 C C . PRO A 1 120 ? -4.009 -9.960 -6.600 1.00 98.19 120 PRO A C 1
ATOM 971 O O . PRO A 1 120 ? -2.801 -9.898 -6.830 1.00 98.19 120 PRO A O 1
ATOM 974 N N . LYS A 1 121 ? -4.480 -10.229 -5.384 1.00 98.38 121 LYS A N 1
ATOM 975 C CA . LYS A 1 121 ? -3.625 -10.481 -4.226 1.00 98.38 121 LYS A CA 1
ATOM 976 C C . LYS A 1 121 ? -4.257 -11.496 -3.289 1.00 98.38 121 LYS A C 1
ATOM 978 O O . LYS A 1 121 ? -5.399 -11.334 -2.854 1.00 98.38 121 LYS A O 1
ATOM 983 N N . PHE A 1 122 ? -3.462 -12.486 -2.911 1.00 98.31 122 PHE A N 1
ATOM 984 C CA . PHE A 1 122 ? -3.753 -13.421 -1.844 1.00 98.31 122 PHE A CA 1
ATOM 985 C C . PHE A 1 122 ? -2.962 -13.086 -0.579 1.00 98.31 122 PHE A C 1
ATOM 987 O O . PHE A 1 122 ? -1.793 -12.708 -0.639 1.00 98.31 122 PHE A O 1
ATOM 994 N N . SER A 1 123 ? -3.611 -13.248 0.569 1.00 97.25 123 SER A N 1
ATOM 995 C CA . SER A 1 123 ? -3.050 -13.009 1.895 1.00 97.25 123 SER A CA 1
ATOM 996 C C . SER A 1 123 ? -3.285 -14.207 2.804 1.00 97.25 123 SER A C 1
ATOM 998 O O . SER A 1 123 ? -4.407 -14.696 2.952 1.00 97.25 123 SER A O 1
ATOM 1000 N N . PHE A 1 124 ? -2.210 -14.647 3.443 1.00 96.12 124 PHE A N 1
ATOM 1001 C CA . PHE A 1 124 ? -2.146 -15.838 4.273 1.00 96.12 124 PHE A CA 1
ATOM 1002 C C . PHE A 1 124 ? -1.638 -15.451 5.670 1.00 96.12 124 PHE A C 1
ATOM 1004 O O . PHE A 1 124 ? -0.436 -15.233 5.853 1.00 96.12 124 PHE A O 1
ATOM 1011 N N . PRO A 1 125 ? -2.533 -15.334 6.670 1.00 93.81 125 PRO A N 1
ATOM 1012 C CA . PRO A 1 125 ? -2.123 -15.117 8.050 1.00 93.81 125 PRO A CA 1
ATOM 1013 C C . PRO A 1 125 ? -1.515 -16.408 8.602 1.00 93.81 125 PRO A C 1
ATOM 1015 O O . PRO A 1 125 ? -2.239 -17.347 8.922 1.00 93.81 125 PRO A O 1
ATOM 1018 N N . VAL A 1 126 ? -0.186 -16.461 8.698 1.00 95.19 126 VAL A N 1
ATOM 1019 C CA . VAL A 1 126 ? 0.531 -17.606 9.281 1.00 95.19 126 VAL A CA 1
ATOM 1020 C C . VAL A 1 126 ? 0.388 -17.585 10.802 1.00 95.19 126 VAL A C 1
ATOM 1022 O O . VAL A 1 126 ? 0.075 -18.597 11.419 1.00 95.19 126 VAL A O 1
ATOM 1025 N N . VAL A 1 127 ? 0.557 -16.403 11.402 1.00 94.06 127 VAL A N 1
ATOM 1026 C CA . VAL A 1 127 ? 0.204 -16.123 12.795 1.00 94.06 127 VAL A CA 1
ATOM 1027 C C . VAL A 1 127 ? -0.591 -14.829 12.820 1.00 94.06 127 VAL A C 1
ATOM 1029 O O . VAL A 1 127 ? -0.083 -13.761 12.464 1.00 94.06 127 VAL A O 1
ATOM 1032 N N . GLU A 1 128 ? -1.846 -14.918 13.249 1.00 88.19 128 GLU A N 1
ATOM 1033 C CA . GLU A 1 128 ? -2.767 -13.787 13.233 1.00 88.19 128 GLU A CA 1
ATOM 1034 C C . GLU A 1 128 ? -2.165 -12.553 13.931 1.00 88.19 128 GLU A C 1
ATOM 1036 O O . GLU A 1 128 ? -1.624 -12.634 15.036 1.00 88.19 128 GLU A O 1
ATOM 1041 N N . ASN A 1 129 ? -2.227 -11.402 13.253 1.00 84.94 129 ASN A N 1
ATOM 1042 C CA . ASN A 1 129 ? -1.697 -10.111 13.716 1.00 84.94 129 ASN A CA 1
ATOM 1043 C C . ASN A 1 129 ? -0.196 -10.077 14.079 1.00 84.94 129 ASN A C 1
ATOM 1045 O O . ASN A 1 129 ? 0.246 -9.133 14.740 1.00 84.94 129 ASN A O 1
ATOM 1049 N N . LYS A 1 130 ? 0.595 -11.074 13.659 1.00 93.00 130 LYS A N 1
ATOM 1050 C CA . LYS A 1 130 ? 2.040 -11.144 13.939 1.00 93.00 130 LYS A CA 1
ATOM 1051 C C . LYS A 1 130 ? 2.882 -11.518 12.728 1.00 93.00 130 LYS A C 1
ATOM 1053 O O . LYS A 1 130 ? 3.964 -10.964 12.573 1.00 93.00 130 LYS A O 1
ATOM 1058 N N . PHE A 1 131 ? 2.412 -12.444 11.899 1.00 97.00 131 PHE A N 1
ATOM 1059 C CA . PHE A 1 131 ? 3.173 -12.966 10.772 1.00 97.00 131 PHE A CA 1
ATOM 1060 C C . PHE A 1 131 ? 2.242 -13.306 9.610 1.00 97.00 131 PHE A C 1
ATOM 1062 O O . PHE A 1 131 ? 1.348 -14.143 9.744 1.00 97.00 131 PHE A O 1
ATOM 1069 N N . ASN A 1 132 ? 2.420 -12.623 8.481 1.00 97.12 132 ASN A N 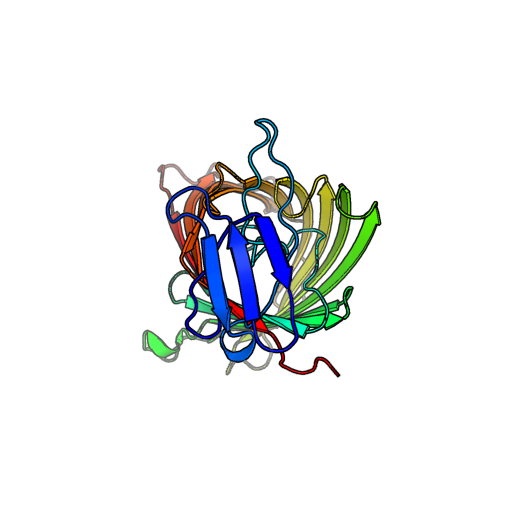1
ATOM 1070 C CA . ASN A 1 132 ? 1.559 -12.767 7.310 1.00 97.12 132 ASN A CA 1
ATOM 1071 C C . ASN A 1 132 ? 2.407 -12.860 6.049 1.00 97.12 132 ASN A C 1
ATOM 1073 O O . ASN A 1 132 ? 3.408 -12.160 5.916 1.00 97.12 132 ASN A O 1
ATOM 1077 N N . ILE A 1 133 ? 1.952 -13.679 5.111 1.00 98.12 133 ILE A N 1
ATOM 1078 C CA . ILE A 1 133 ? 2.540 -13.804 3.782 1.00 98.12 133 ILE A CA 1
ATOM 1079 C C . ILE A 1 133 ? 1.504 -13.325 2.773 1.00 98.12 133 ILE A C 1
ATOM 1081 O O . ILE A 1 133 ? 0.321 -13.645 2.886 1.00 98.12 133 ILE A O 1
ATOM 1085 N N . GLY A 1 134 ? 1.939 -12.544 1.796 1.00 97.88 134 GLY A N 1
ATOM 1086 C CA . GLY A 1 134 ? 1.124 -12.115 0.671 1.00 97.88 134 GLY A CA 1
ATOM 1087 C C . GLY A 1 134 ? 1.785 -12.498 -0.640 1.00 97.88 134 GLY A C 1
ATOM 1088 O O . GLY A 1 134 ? 3.005 -12.455 -0.753 1.00 97.88 134 GLY A O 1
ATOM 1089 N N . ALA A 1 135 ? 0.980 -12.843 -1.633 1.00 98.44 135 ALA A N 1
ATOM 1090 C CA . ALA A 1 135 ? 1.435 -13.038 -3.002 1.00 98.44 135 ALA A CA 1
ATOM 1091 C C . ALA A 1 135 ? 0.392 -12.468 -3.953 1.00 98.44 135 ALA A C 1
ATOM 1093 O O . ALA A 1 135 ? -0.808 -12.528 -3.678 1.00 98.44 135 ALA A O 1
ATOM 1094 N N . GLY A 1 136 ? 0.824 -11.892 -5.058 1.00 98.00 136 GLY A N 1
ATOM 1095 C CA . GLY A 1 136 ? -0.094 -11.281 -5.999 1.00 98.00 136 GLY A CA 1
ATOM 1096 C C . GLY A 1 136 ? 0.614 -10.792 -7.236 1.00 98.00 136 GLY A C 1
ATOM 1097 O O . GLY A 1 136 ? 1.776 -11.116 -7.481 1.00 98.00 136 GLY A O 1
ATOM 1098 N N . GLY A 1 137 ? -0.100 -9.982 -7.999 1.00 97.62 137 GLY A N 1
ATOM 1099 C CA . GLY A 1 137 ? 0.516 -9.306 -9.112 1.00 97.62 137 GLY A CA 1
ATOM 1100 C C . GLY A 1 137 ? -0.187 -8.035 -9.527 1.00 97.62 137 GLY A C 1
ATOM 1101 O O . GLY A 1 137 ? -1.210 -7.646 -8.963 1.00 97.62 137 GLY A O 1
ATOM 1102 N N . ILE A 1 138 ? 0.416 -7.392 -10.511 1.00 97.62 138 ILE A N 1
ATOM 1103 C CA . ILE A 1 138 ? -0.144 -6.317 -11.312 1.00 97.62 138 ILE A CA 1
ATOM 1104 C C . ILE A 1 138 ? -0.153 -6.854 -12.732 1.00 97.62 138 ILE A C 1
ATOM 1106 O O . ILE A 1 138 ? 0.852 -7.397 -13.183 1.00 97.62 138 ILE A O 1
ATOM 1110 N N . ILE A 1 139 ? -1.292 -6.758 -13.400 1.00 97.19 139 ILE A N 1
ATOM 1111 C CA . ILE A 1 139 ? -1.453 -7.193 -14.785 1.00 97.19 139 ILE A CA 1
ATOM 1112 C C . ILE A 1 139 ? -2.135 -6.039 -15.493 1.00 97.19 139 ILE A C 1
ATOM 1114 O O . ILE A 1 139 ? -3.241 -5.659 -15.103 1.00 97.19 139 ILE A O 1
ATOM 1118 N N . GLY A 1 140 ? -1.464 -5.452 -16.471 1.00 96.00 140 GLY A N 1
ATOM 1119 C CA . GLY A 1 140 ? -1.927 -4.248 -17.129 1.00 96.00 140 GLY A CA 1
ATOM 1120 C C . GLY A 1 140 ? -1.600 -4.207 -18.607 1.00 96.00 140 GLY A C 1
ATOM 1121 O O . GLY A 1 140 ? -0.808 -4.988 -19.127 1.00 96.00 140 GLY A O 1
ATOM 1122 N N . THR A 1 141 ? -2.266 -3.276 -19.269 1.00 94.81 141 THR A N 1
ATOM 1123 C CA . THR A 1 141 ? -2.111 -2.974 -20.688 1.00 94.81 141 THR A CA 1
ATOM 1124 C C . THR A 1 141 ? -2.269 -1.477 -20.876 1.00 94.81 141 THR A C 1
ATOM 1126 O O . THR A 1 141 ? -2.734 -0.760 -19.980 1.00 94.81 141 THR A O 1
ATOM 1129 N N . ILE A 1 142 ? -1.906 -1.002 -22.053 1.00 92.50 142 ILE A N 1
ATOM 1130 C CA . ILE A 1 142 ? -2.149 0.368 -22.473 1.00 92.50 142 ILE A CA 1
ATOM 1131 C C . ILE A 1 142 ? -3.420 0.400 -23.331 1.00 92.50 142 ILE A C 1
ATOM 1133 O O . ILE A 1 142 ? -3.588 -0.402 -24.245 1.00 92.50 142 ILE A O 1
ATOM 1137 N N . LEU A 1 143 ? -4.354 1.302 -23.020 1.00 88.69 143 LEU A N 1
ATOM 1138 C CA . LEU A 1 143 ? -5.540 1.507 -23.854 1.00 88.69 143 LEU A CA 1
ATOM 1139 C C . LEU A 1 143 ? -5.137 2.067 -25.222 1.00 88.69 143 LEU A C 1
ATOM 1141 O O . LEU A 1 143 ? -4.483 3.107 -25.285 1.00 88.69 143 LEU A O 1
ATOM 1145 N N . GLY A 1 144 ? -5.598 1.414 -26.291 1.00 81.38 144 GLY A N 1
ATOM 1146 C CA . GLY A 1 144 ? -5.314 1.811 -27.673 1.00 81.38 144 GLY A CA 1
ATOM 1147 C C . GLY A 1 144 ? -3.996 1.271 -28.234 1.00 81.38 144 GLY A C 1
ATOM 1148 O O . GLY A 1 144 ? -3.632 1.657 -29.340 1.00 81.38 144 GLY A O 1
ATOM 1149 N N . ASP A 1 145 ? -3.305 0.400 -27.496 1.00 81.44 145 ASP A N 1
ATOM 1150 C CA . ASP A 1 145 ? -2.088 -0.284 -27.933 1.00 81.44 145 ASP A CA 1
ATOM 1151 C C . ASP A 1 145 ? -2.332 -1.804 -27.946 1.00 81.44 145 ASP A C 1
ATOM 1153 O O . ASP A 1 145 ? -2.399 -2.456 -26.898 1.00 81.44 145 ASP A O 1
ATOM 1157 N N . ASP A 1 146 ? -2.547 -2.354 -29.143 1.00 73.44 146 ASP A N 1
ATOM 1158 C CA . ASP A 1 146 ? -2.860 -3.768 -29.353 1.00 73.44 146 ASP A CA 1
ATOM 1159 C C . ASP A 1 146 ? -1.578 -4.612 -29.266 1.00 73.44 146 ASP A C 1
ATOM 1161 O O . ASP A 1 146 ? -0.970 -4.965 -30.274 1.00 73.44 146 ASP A O 1
ATOM 1165 N N . GLY A 1 147 ? -1.163 -4.957 -28.046 1.00 74.62 147 GLY A N 1
ATOM 1166 C CA . GLY A 1 147 ? -0.085 -5.927 -27.817 1.00 74.62 147 GLY A CA 1
ATOM 1167 C C . GLY A 1 147 ? 0.803 -5.634 -26.614 1.00 74.62 147 GLY A C 1
ATOM 1168 O O . GLY A 1 147 ? 1.373 -6.568 -26.050 1.00 74.62 147 GLY A O 1
ATOM 1169 N N . PHE A 1 148 ? 0.877 -4.377 -26.166 1.00 83.19 148 PHE A N 1
ATOM 1170 C CA . PHE A 1 148 ? 1.730 -4.016 -25.037 1.00 83.19 148 PHE A CA 1
ATOM 1171 C C . PHE A 1 148 ? 1.110 -4.406 -23.687 1.00 83.19 148 PHE A C 1
ATOM 1173 O O . PHE A 1 148 ? 0.214 -3.742 -23.157 1.00 83.19 148 PHE A O 1
ATOM 1180 N N . GLY A 1 149 ? 1.641 -5.474 -23.092 1.00 91.25 149 GLY A N 1
ATOM 1181 C CA . GLY A 1 149 ? 1.329 -5.899 -21.731 1.00 91.25 149 GLY A CA 1
ATOM 1182 C C . GLY A 1 149 ? 2.454 -5.562 -20.758 1.00 91.25 149 GLY A C 1
ATOM 1183 O O . GLY A 1 149 ? 3.627 -5.786 -21.052 1.00 91.25 149 GLY A O 1
ATOM 1184 N N . PHE A 1 150 ? 2.095 -5.096 -19.564 1.00 95.31 150 PHE A N 1
ATOM 1185 C CA . PHE A 1 150 ? 3.029 -4.942 -18.451 1.00 95.31 150 PHE A CA 1
ATOM 1186 C C . PHE A 1 150 ? 2.498 -5.633 -17.200 1.00 95.31 150 PHE A C 1
ATOM 1188 O O . PHE A 1 150 ? 1.293 -5.823 -17.010 1.00 95.31 150 PHE A O 1
ATOM 1195 N N . GLY A 1 151 ? 3.401 -5.992 -16.300 1.00 96.62 151 GLY A N 1
ATOM 1196 C CA . GLY A 1 151 ? 3.013 -6.619 -15.059 1.00 96.62 151 GLY A CA 1
ATOM 1197 C C . GLY A 1 151 ? 4.117 -6.714 -14.029 1.00 96.62 151 GLY A C 1
ATOM 1198 O O . GLY A 1 151 ? 5.268 -6.344 -14.240 1.00 96.62 151 GLY A O 1
ATOM 1199 N N . LEU A 1 152 ? 3.718 -7.209 -12.870 1.00 97.25 152 LEU A N 1
ATOM 1200 C CA . LEU A 1 152 ? 4.598 -7.507 -11.757 1.00 97.25 152 LEU A CA 1
ATOM 1201 C C . LEU A 1 152 ? 4.032 -8.724 -11.045 1.00 97.25 152 LEU A C 1
ATOM 1203 O O . LEU A 1 152 ? 2.916 -8.643 -10.546 1.00 97.25 152 LEU A O 1
ATOM 1207 N N . ALA A 1 153 ? 4.778 -9.815 -10.942 1.00 98.25 153 ALA A N 1
ATOM 1208 C CA . ALA A 1 153 ? 4.460 -10.885 -9.999 1.00 98.25 153 ALA A CA 1
ATOM 1209 C C . ALA A 1 153 ? 5.261 -10.652 -8.719 1.00 98.25 153 ALA A C 1
ATOM 1211 O O . ALA A 1 153 ? 6.456 -10.383 -8.797 1.00 98.25 153 ALA A O 1
ATOM 1212 N N . TYR A 1 154 ? 4.636 -10.731 -7.545 1.00 98.25 154 TYR A N 1
ATOM 1213 C CA . TYR A 1 154 ? 5.329 -10.470 -6.285 1.00 98.25 154 TYR A CA 1
ATOM 1214 C C . TYR A 1 154 ? 4.901 -11.398 -5.152 1.00 98.25 154 TYR A C 1
ATOM 1216 O O . TYR A 1 154 ? 3.775 -11.897 -5.093 1.00 98.25 154 TYR A O 1
ATOM 1224 N N . ALA A 1 155 ? 5.805 -11.539 -4.188 1.00 98.31 155 ALA A N 1
ATOM 1225 C CA . ALA A 1 155 ? 5.547 -12.111 -2.879 1.00 98.31 155 ALA A CA 1
ATOM 1226 C C . ALA A 1 155 ? 6.103 -11.183 -1.796 1.00 98.31 155 ALA A C 1
ATOM 1228 O O . ALA A 1 155 ? 7.079 -10.468 -2.003 1.00 98.31 155 ALA A O 1
ATOM 1229 N N . THR A 1 156 ? 5.468 -11.167 -0.632 1.00 98.50 156 THR A N 1
ATOM 1230 C CA . THR A 1 156 ? 5.849 -10.305 0.484 1.00 98.50 156 TH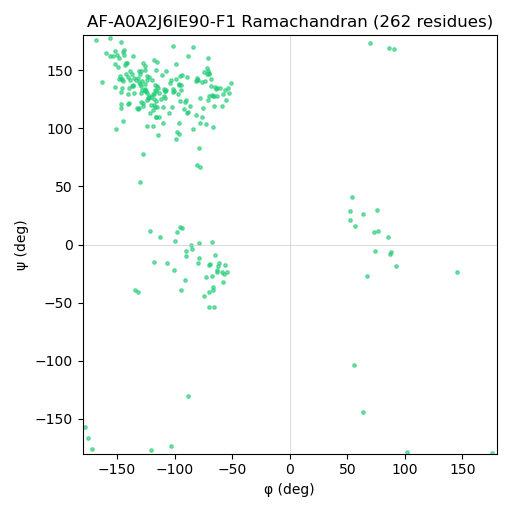R A CA 1
ATOM 1231 C C . THR A 1 156 ? 5.605 -10.997 1.808 1.00 98.50 156 THR A C 1
ATOM 1233 O O . THR A 1 156 ? 4.628 -11.725 1.993 1.00 98.50 156 THR A O 1
ATOM 1236 N N . THR A 1 157 ? 6.513 -10.760 2.739 1.00 98.38 157 THR A N 1
ATOM 1237 C CA . THR A 1 157 ? 6.496 -11.328 4.077 1.00 98.38 157 THR A CA 1
ATOM 1238 C C . THR A 1 157 ? 6.439 -10.192 5.079 1.00 98.38 157 THR A C 1
ATOM 1240 O O . THR A 1 157 ? 7.279 -9.298 5.033 1.00 98.38 157 THR A O 1
ATOM 1243 N N . THR A 1 158 ? 5.471 -10.226 5.992 1.00 98.62 158 THR A N 1
ATOM 1244 C CA . THR A 1 158 ? 5.198 -9.139 6.939 1.00 98.62 158 THR A CA 1
ATOM 1245 C C . THR A 1 158 ? 5.235 -9.615 8.376 1.00 98.62 158 THR A C 1
ATOM 1247 O O . THR A 1 158 ? 4.534 -10.559 8.749 1.00 98.62 158 THR A O 1
ATOM 1250 N N . PHE A 1 159 ? 5.973 -8.878 9.201 1.00 98.38 159 PHE A N 1
ATOM 1251 C CA . PHE A 1 159 ? 6.113 -9.112 10.632 1.00 98.38 159 PHE A CA 1
ATOM 1252 C C . PHE A 1 159 ? 5.534 -7.945 11.428 1.00 98.38 159 PHE A C 1
ATOM 1254 O O . PHE A 1 159 ? 5.851 -6.787 11.166 1.00 98.38 159 PHE A O 1
ATOM 1261 N N . GLY A 1 160 ? 4.721 -8.253 12.435 1.00 96.38 160 GLY A N 1
ATOM 1262 C CA . GLY A 1 160 ? 4.022 -7.278 13.270 1.00 96.38 160 GLY A CA 1
ATOM 1263 C C . GLY A 1 160 ? 2.548 -7.118 12.902 1.00 96.38 160 GLY A C 1
ATOM 1264 O O . GLY A 1 160 ? 2.032 -7.803 12.020 1.00 96.38 160 GLY A O 1
ATOM 1265 N N . SER A 1 161 ? 1.856 -6.225 13.606 1.00 93.25 161 SER A N 1
ATOM 1266 C CA . SER A 1 161 ? 0.414 -6.000 13.472 1.00 93.25 161 SER A CA 1
ATOM 1267 C C . SER A 1 161 ? 0.085 -5.037 12.327 1.00 93.25 161 SER A C 1
ATOM 1269 O O . SER A 1 161 ? 0.953 -4.341 11.808 1.00 93.25 161 SER A O 1
ATOM 1271 N N . ARG A 1 162 ? -1.197 -4.910 11.969 1.00 91.25 162 ARG A N 1
ATOM 1272 C CA . ARG A 1 162 ? -1.693 -3.942 10.965 1.00 91.25 162 ARG A CA 1
ATOM 1273 C C . ARG A 1 162 ? -1.341 -2.467 11.245 1.00 91.25 162 ARG A C 1
ATOM 1275 O O . ARG A 1 162 ? -1.397 -1.645 10.332 1.00 91.25 162 ARG A O 1
ATOM 1282 N N . ASP A 1 163 ? -0.963 -2.147 12.482 1.00 91.31 163 ASP A N 1
ATOM 1283 C CA . ASP A 1 163 ? -0.609 -0.794 12.928 1.00 91.31 163 ASP A CA 1
ATOM 1284 C C . ASP A 1 163 ? 0.892 -0.592 13.157 1.00 91.31 163 ASP A C 1
ATOM 1286 O O . ASP A 1 163 ? 1.355 0.543 13.282 1.00 91.31 163 ASP A O 1
ATOM 1290 N N . LYS A 1 164 ? 1.654 -1.682 13.251 1.00 94.44 164 LYS A N 1
ATOM 1291 C CA . LYS A 1 164 ? 3.101 -1.651 13.428 1.00 94.44 164 LYS A CA 1
ATOM 1292 C C . LYS A 1 164 ? 3.699 -2.900 12.805 1.00 94.44 164 LYS A C 1
ATOM 1294 O O . LYS A 1 164 ? 3.679 -3.963 13.428 1.00 94.44 164 LYS A O 1
ATOM 1299 N N . ASN A 1 165 ? 4.219 -2.767 11.593 1.00 97.50 165 ASN A N 1
ATOM 1300 C CA . ASN A 1 165 ? 4.841 -3.876 10.889 1.00 97.50 165 ASN A CA 1
ATOM 1301 C C . ASN A 1 165 ? 5.972 -3.430 9.967 1.00 97.50 165 ASN A C 1
ATOM 1303 O O . ASN A 1 165 ? 6.056 -2.270 9.564 1.00 97.50 165 ASN A O 1
ATOM 1307 N N . ILE A 1 166 ? 6.805 -4.405 9.629 1.00 98.38 166 ILE A N 1
ATOM 1308 C CA . ILE A 1 166 ? 7.819 -4.338 8.585 1.00 98.38 166 ILE A CA 1
ATOM 1309 C C . ILE A 1 166 ? 7.546 -5.456 7.583 1.00 98.38 166 ILE A C 1
ATOM 1311 O O . ILE A 1 166 ? 7.105 -6.540 7.976 1.00 98.38 166 ILE A O 1
ATOM 1315 N N . SER A 1 167 ? 7.793 -5.196 6.305 1.00 98.62 167 SER A N 1
ATOM 1316 C CA . SER A 1 167 ? 7.709 -6.201 5.254 1.00 98.62 167 SER A CA 1
ATOM 1317 C C . SER A 1 167 ? 8.951 -6.218 4.395 1.00 98.62 167 SER A C 1
ATOM 1319 O O . SER A 1 167 ? 9.567 -5.180 4.159 1.00 98.62 167 SER A O 1
ATOM 1321 N N . ILE A 1 168 ? 9.253 -7.411 3.898 1.00 98.56 168 ILE A N 1
ATOM 1322 C CA . ILE A 1 168 ? 10.250 -7.650 2.864 1.00 98.56 168 ILE A CA 1
ATOM 1323 C C . ILE A 1 168 ? 9.532 -8.344 1.711 1.00 98.56 168 ILE A C 1
ATOM 1325 O O . ILE A 1 168 ? 8.855 -9.354 1.920 1.00 98.56 168 ILE A O 1
ATOM 1329 N N . GLY A 1 169 ? 9.651 -7.783 0.515 1.00 98.00 169 GLY A N 1
ATOM 1330 C CA . GLY A 1 169 ? 9.026 -8.290 -0.696 1.00 98.00 169 GLY A CA 1
ATOM 1331 C C . GLY A 1 169 ? 10.022 -8.507 -1.822 1.00 98.00 169 GLY A C 1
ATOM 1332 O O . GLY A 1 169 ? 11.057 -7.848 -1.887 1.00 98.00 169 GLY A O 1
ATOM 1333 N N . LEU A 1 170 ? 9.667 -9.428 -2.710 1.00 97.88 170 LEU A N 1
ATOM 1334 C CA . LEU A 1 170 ? 10.341 -9.702 -3.971 1.00 97.88 170 LEU A CA 1
ATOM 1335 C C . LEU A 1 170 ? 9.323 -9.572 -5.096 1.00 97.88 170 LEU A C 1
ATOM 1337 O O . LEU A 1 170 ? 8.179 -10.005 -4.932 1.00 97.88 170 LEU A O 1
ATOM 1341 N N . GLY A 1 171 ? 9.730 -9.014 -6.230 1.00 97.19 171 GLY A N 1
ATOM 1342 C CA . GLY A 1 171 ? 8.874 -8.937 -7.405 1.00 97.19 171 GLY A CA 1
ATOM 1343 C C . GLY A 1 171 ? 9.640 -9.048 -8.713 1.00 97.19 171 GLY A C 1
ATOM 1344 O O . GLY A 1 171 ? 10.731 -8.508 -8.835 1.00 97.19 171 GLY A O 1
ATOM 1345 N N . TRP A 1 172 ? 9.052 -9.726 -9.690 1.00 96.94 172 TRP A N 1
ATOM 1346 C CA . TRP A 1 172 ? 9.569 -9.839 -11.050 1.00 96.94 172 TRP A CA 1
ATOM 1347 C C . TRP A 1 172 ? 8.678 -9.045 -11.989 1.00 96.94 172 TRP A C 1
ATOM 1349 O O . TRP A 1 172 ? 7.475 -9.308 -12.082 1.00 96.94 172 TRP A O 1
ATOM 1359 N N . GLY A 1 173 ? 9.271 -8.039 -12.628 1.00 95.81 173 GLY A N 1
ATOM 1360 C CA . GLY A 1 173 ? 8.602 -7.251 -13.652 1.00 95.81 173 GLY A CA 1
ATOM 1361 C C . GLY A 1 173 ? 8.398 -8.077 -14.916 1.00 95.81 173 GLY A C 1
ATOM 1362 O O . GLY A 1 173 ? 9.223 -8.927 -15.239 1.00 95.81 173 GLY A O 1
ATOM 1363 N N . TYR A 1 174 ? 7.304 -7.807 -15.607 1.00 95.00 174 TYR A N 1
ATOM 1364 C CA . TYR A 1 174 ? 7.016 -8.306 -16.942 1.00 95.00 174 TYR A CA 1
ATOM 1365 C C . TYR A 1 174 ? 6.712 -7.106 -17.831 1.00 95.00 174 TYR A C 1
ATOM 1367 O O . TYR A 1 174 ? 5.932 -6.235 -17.433 1.00 95.00 174 TYR A O 1
ATOM 1375 N N . ALA A 1 175 ? 7.306 -7.052 -19.012 1.00 92.75 175 ALA A N 1
ATOM 1376 C CA . ALA A 1 175 ? 6.991 -6.051 -20.016 1.00 92.75 175 ALA A CA 1
ATOM 1377 C C . ALA A 1 175 ? 7.266 -6.629 -21.401 1.00 92.75 175 ALA A C 1
ATOM 1379 O O . ALA A 1 175 ? 8.302 -7.249 -21.608 1.00 92.75 175 ALA A O 1
ATOM 1380 N N . ASP A 1 176 ? 6.337 -6.407 -22.329 1.00 87.44 176 ASP A N 1
ATOM 1381 C CA . ASP A 1 176 ? 6.533 -6.692 -23.757 1.00 87.44 176 ASP A CA 1
ATOM 1382 C C . ASP A 1 176 ? 6.981 -8.135 -24.075 1.00 87.44 176 ASP A C 1
ATOM 1384 O O . ASP A 1 176 ? 7.852 -8.380 -24.899 1.00 87.44 176 ASP A O 1
ATOM 1388 N N . GLY A 1 177 ? 6.395 -9.119 -23.386 1.00 87.75 177 GLY A N 1
ATOM 1389 C CA . GLY A 1 177 ? 6.705 -10.541 -23.597 1.00 87.75 177 GLY A CA 1
ATOM 1390 C C . GLY A 1 177 ? 7.807 -11.095 -22.697 1.00 87.75 177 GLY A C 1
ATOM 1391 O O . GLY A 1 177 ? 7.839 -12.307 -22.475 1.00 87.75 177 GLY A O 1
ATOM 1392 N N . ASP A 1 178 ? 8.626 -10.229 -22.102 1.00 92.75 178 ASP A N 1
ATOM 1393 C CA . ASP A 1 178 ? 9.800 -10.631 -21.337 1.00 92.75 178 ASP A CA 1
ATOM 1394 C C . ASP A 1 178 ? 9.652 -10.376 -19.834 1.00 92.75 178 ASP A C 1
ATOM 1396 O O . ASP A 1 178 ? 9.034 -9.413 -19.366 1.00 92.75 178 ASP A O 1
ATOM 1400 N N . TRP A 1 179 ? 10.248 -11.274 -19.053 1.00 94.31 179 TRP A N 1
ATOM 1401 C CA . TRP A 1 179 ? 10.400 -11.114 -17.611 1.00 94.31 179 TRP A CA 1
ATOM 1402 C C . TRP A 1 179 ? 11.745 -10.474 -17.298 1.00 94.31 179 TRP A C 1
ATOM 1404 O O . TRP A 1 179 ? 12.747 -10.764 -17.942 1.00 94.31 179 TRP A O 1
ATOM 1414 N N . ALA A 1 180 ? 11.783 -9.651 -16.255 1.00 92.88 180 ALA A N 1
ATOM 1415 C CA . ALA A 1 180 ? 13.035 -9.110 -15.753 1.00 92.88 180 ALA A CA 1
ATOM 1416 C C . ALA A 1 180 ? 13.970 -10.242 -15.285 1.00 92.88 180 ALA A C 1
ATOM 1418 O O . ALA A 1 180 ? 13.557 -11.116 -14.519 1.00 92.88 180 ALA A O 1
ATOM 1419 N N . ASP A 1 181 ? 15.248 -10.171 -15.663 1.00 91.75 181 ASP A N 1
ATOM 1420 C CA . ASP A 1 181 ? 16.269 -11.163 -15.282 1.00 91.75 181 ASP A CA 1
ATOM 1421 C C . ASP A 1 181 ? 16.523 -11.228 -13.771 1.00 91.75 181 ASP A C 1
ATOM 1423 O O . ASP A 1 181 ? 17.033 -12.214 -13.237 1.00 91.75 181 ASP A O 1
ATOM 1427 N N . SER A 1 182 ? 16.213 -10.146 -13.059 1.00 93.06 182 SER A N 1
ATOM 1428 C CA . SER A 1 182 ? 16.454 -10.002 -11.628 1.00 93.06 182 SER A CA 1
ATOM 1429 C C . SER A 1 182 ? 15.214 -9.477 -10.911 1.00 93.06 182 SER A C 1
ATOM 1431 O O . SER A 1 182 ? 14.509 -8.617 -11.445 1.00 93.06 182 SER A O 1
ATOM 1433 N N . PRO A 1 183 ? 14.948 -9.945 -9.680 1.00 94.25 183 PRO A N 1
ATOM 1434 C CA . PRO A 1 183 ? 13.860 -9.408 -8.887 1.00 94.25 183 PRO A CA 1
ATOM 1435 C C . PRO A 1 183 ? 14.168 -7.994 -8.401 1.00 94.25 183 PRO A C 1
ATOM 1437 O O . PRO A 1 183 ? 15.304 -7.660 -8.059 1.00 94.25 183 PRO A O 1
ATOM 1440 N N . LEU A 1 184 ? 13.114 -7.202 -8.241 1.00 95.56 184 LEU A N 1
ATOM 1441 C CA . LEU A 1 184 ? 13.129 -6.052 -7.353 1.00 95.56 184 LEU A CA 1
ATOM 1442 C C . LEU A 1 184 ? 12.928 -6.515 -5.909 1.00 95.56 184 LEU A C 1
ATOM 1444 O O . LEU A 1 184 ? 12.113 -7.398 -5.627 1.00 95.56 184 LEU A O 1
ATOM 1448 N N . ILE A 1 185 ? 13.638 -5.881 -4.984 1.00 97.56 185 ILE A N 1
ATOM 1449 C CA . ILE A 1 185 ? 13.492 -6.110 -3.547 1.00 97.56 185 ILE A CA 1
ATOM 1450 C C . ILE A 1 185 ? 12.817 -4.883 -2.946 1.00 97.56 185 ILE A C 1
ATOM 1452 O O . ILE A 1 185 ? 13.222 -3.752 -3.208 1.00 97.56 185 ILE A O 1
ATOM 1456 N N . ASN A 1 186 ? 11.795 -5.097 -2.123 1.00 97.69 186 ASN A N 1
ATOM 1457 C CA . ASN A 1 186 ? 11.123 -4.039 -1.381 1.00 97.69 186 ASN A CA 1
ATOM 1458 C C . ASN A 1 186 ? 11.288 -4.252 0.126 1.00 97.69 186 ASN A C 1
ATOM 1460 O O . ASN A 1 186 ? 11.042 -5.350 0.621 1.00 97.69 186 ASN A O 1
ATOM 1464 N N . ILE A 1 187 ? 11.658 -3.200 0.857 1.00 98.50 187 ILE A N 1
ATOM 1465 C CA . ILE A 1 187 ? 11.661 -3.189 2.324 1.00 98.50 187 ILE A CA 1
ATOM 1466 C C . ILE A 1 187 ? 10.867 -1.982 2.793 1.00 98.50 187 ILE A C 1
ATOM 1468 O O . ILE A 1 187 ? 11.222 -0.834 2.519 1.00 98.50 187 ILE A O 1
ATOM 1472 N N . SER A 1 188 ? 9.797 -2.250 3.530 1.00 98.44 188 SER A N 1
ATOM 1473 C CA . SER A 1 188 ? 8.816 -1.232 3.883 1.00 98.44 188 SER A CA 1
ATOM 1474 C C . SER A 1 188 ? 8.366 -1.371 5.328 1.00 98.44 188 SER A C 1
ATOM 1476 O O . SER A 1 188 ? 8.324 -2.470 5.877 1.00 98.44 188 SER A O 1
ATOM 1478 N N . GLY A 1 189 ? 8.017 -0.256 5.957 1.00 98.12 189 GLY A N 1
ATOM 1479 C CA . GLY A 1 189 ? 7.644 -0.194 7.362 1.00 98.12 189 GLY A CA 1
ATOM 1480 C C . GLY A 1 189 ? 6.512 0.788 7.612 1.00 98.12 189 GLY A C 1
ATOM 1481 O O . GLY A 1 189 ? 6.392 1.813 6.946 1.00 98.12 189 GLY A O 1
ATOM 1482 N N . ILE A 1 190 ? 5.673 0.461 8.593 1.00 97.19 190 ILE A N 1
ATOM 1483 C CA . ILE A 1 190 ? 4.623 1.336 9.106 1.00 97.19 190 ILE A CA 1
ATOM 1484 C C . ILE A 1 190 ? 4.614 1.255 10.623 1.00 97.19 190 ILE A C 1
ATOM 1486 O O . ILE A 1 190 ? 4.692 0.169 11.201 1.00 97.19 190 ILE A O 1
ATOM 1490 N N . ALA A 1 191 ? 4.490 2.402 11.275 1.00 95.81 191 ALA A N 1
ATOM 1491 C CA . ALA A 1 191 ? 4.320 2.477 12.714 1.00 95.81 191 ALA A CA 1
ATOM 1492 C C . ALA A 1 191 ? 3.322 3.575 13.061 1.00 95.81 191 ALA A C 1
ATOM 1494 O O . ALA A 1 191 ? 3.537 4.744 12.744 1.00 95.81 191 ALA A O 1
ATOM 1495 N N . ARG A 1 192 ? 2.235 3.209 13.742 1.00 91.69 192 ARG A N 1
ATOM 1496 C CA . ARG A 1 192 ? 1.298 4.176 14.309 1.00 91.69 192 ARG A CA 1
ATOM 1497 C C . ARG A 1 192 ? 2.002 5.026 15.368 1.00 91.69 192 ARG A C 1
ATOM 1499 O O . ARG A 1 192 ? 2.589 4.491 16.308 1.00 91.69 192 ARG A O 1
ATOM 1506 N N . VAL A 1 193 ? 1.894 6.343 15.234 1.00 90.56 193 VAL A N 1
ATOM 1507 C CA . VAL A 1 193 ? 2.434 7.339 16.162 1.00 90.56 193 VAL A CA 1
ATOM 1508 C C . VAL A 1 193 ? 1.295 8.153 16.774 1.00 90.56 193 VAL A C 1
ATOM 1510 O O . VAL A 1 193 ? 0.534 8.825 16.082 1.00 90.56 193 VAL A O 1
ATOM 1513 N N . GLY A 1 194 ? 1.155 8.075 18.099 1.00 78.81 194 GLY A N 1
ATOM 1514 C CA . GLY A 1 194 ? 0.090 8.759 18.837 1.00 78.81 194 GLY A CA 1
ATOM 1515 C C . GLY A 1 194 ? -1.314 8.189 18.601 1.00 78.81 194 GLY A C 1
ATOM 1516 O O . GLY A 1 194 ? -1.539 7.321 17.765 1.00 78.81 194 GLY A O 1
ATOM 1517 N N . ASN A 1 195 ? -2.290 8.692 19.356 1.00 69.19 195 ASN A N 1
ATOM 1518 C CA . ASN A 1 195 ? -3.668 8.183 19.396 1.00 69.19 195 ASN A CA 1
ATOM 1519 C C . ASN A 1 195 ? -4.609 8.725 18.307 1.00 69.19 195 ASN A C 1
ATOM 1521 O O . ASN A 1 195 ? -5.745 8.269 18.203 1.00 69.19 195 ASN A O 1
ATOM 1525 N N . LYS A 1 196 ? -4.145 9.658 17.468 1.00 72.19 196 LYS A N 1
ATOM 1526 C CA . LYS A 1 196 ? -4.977 10.376 16.484 1.00 72.19 196 LYS A CA 1
ATOM 1527 C C . LYS A 1 196 ? -5.002 9.755 15.083 1.00 72.19 196 LYS A C 1
ATOM 1529 O O . LYS A 1 196 ? -5.449 10.397 14.145 1.00 72.19 196 LYS A O 1
ATOM 1534 N N . GLY A 1 197 ? -4.540 8.514 14.919 1.00 82.56 197 GLY A N 1
ATOM 1535 C CA . GLY A 1 197 ? -4.535 7.876 13.597 1.00 82.56 197 GLY A CA 1
ATOM 1536 C C . GLY A 1 197 ? -3.427 8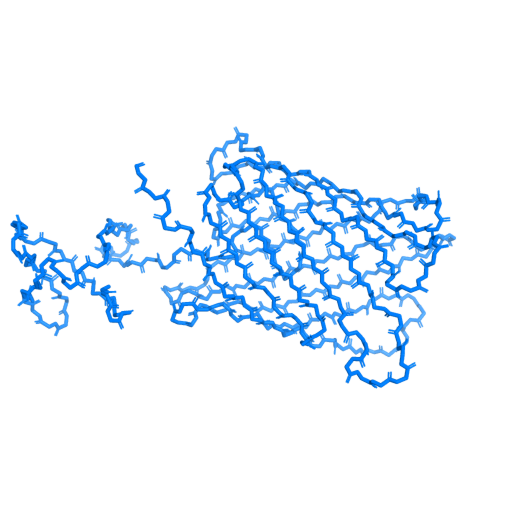.373 12.670 1.00 82.56 197 GLY A C 1
ATOM 1537 O O . GLY A 1 197 ? -3.605 8.360 11.457 1.00 82.56 197 GLY A O 1
ATOM 1538 N N . SER A 1 198 ? -2.299 8.797 13.235 1.00 92.00 198 SER A N 1
ATOM 1539 C CA . SER A 1 198 ? -1.095 9.137 12.480 1.00 92.00 198 SER A CA 1
ATOM 1540 C C . SER A 1 198 ? -0.144 7.944 12.435 1.00 92.00 198 SER A C 1
ATOM 1542 O O . SER A 1 198 ? -0.047 7.175 13.393 1.00 92.00 198 SER A O 1
ATOM 1544 N N . PHE A 1 199 ? 0.563 7.785 11.325 1.00 95.25 199 PHE A N 1
ATOM 1545 C CA . PHE A 1 199 ? 1.546 6.730 11.114 1.00 95.25 199 PHE A CA 1
ATOM 1546 C C . PHE A 1 199 ? 2.782 7.315 10.448 1.00 95.25 199 PHE A C 1
ATOM 1548 O O . PHE A 1 199 ? 2.665 8.223 9.630 1.00 95.25 199 PHE A O 1
ATOM 1555 N N . ILE A 1 200 ? 3.942 6.758 10.775 1.00 97.25 200 ILE A N 1
ATOM 1556 C CA . ILE A 1 200 ? 5.183 6.935 10.020 1.00 97.25 200 ILE A CA 1
ATOM 1557 C C . ILE A 1 200 ? 5.300 5.768 9.046 1.00 97.25 200 ILE A C 1
ATOM 1559 O O . ILE A 1 200 ? 5.011 4.628 9.424 1.00 97.25 200 ILE A O 1
ATOM 1563 N N . LEU A 1 201 ? 5.710 6.062 7.814 1.00 97.62 201 LEU A N 1
ATOM 1564 C CA . LEU A 1 201 ? 5.904 5.085 6.752 1.00 97.62 201 LEU A CA 1
ATOM 1565 C C . LEU A 1 201 ? 7.270 5.247 6.103 1.00 97.62 201 LEU A C 1
ATOM 1567 O O . LEU A 1 201 ? 7.778 6.356 5.947 1.00 97.62 201 LEU A O 1
ATOM 1571 N N . THR A 1 202 ? 7.815 4.119 5.675 1.00 98.44 202 THR A N 1
ATOM 1572 C CA . THR A 1 202 ? 8.960 4.033 4.774 1.00 98.44 202 THR A CA 1
ATOM 1573 C C . THR A 1 202 ? 8.691 2.910 3.781 1.00 98.44 202 THR A C 1
ATOM 1575 O O . THR A 1 202 ? 8.105 1.888 4.139 1.00 98.44 202 THR A O 1
ATOM 1578 N N . GLU A 1 203 ? 9.072 3.113 2.532 1.00 97.94 203 GLU A N 1
ATOM 1579 C CA . GLU A 1 203 ? 8.893 2.169 1.434 1.00 97.94 203 GLU A CA 1
ATOM 1580 C C . GLU A 1 203 ? 10.098 2.290 0.507 1.00 97.94 203 GLU A C 1
ATOM 1582 O O . GLU A 1 203 ? 10.264 3.301 -0.178 1.00 97.94 203 GLU A O 1
ATOM 1587 N N . ASN A 1 204 ? 10.975 1.291 0.549 1.00 98.31 204 ASN A N 1
ATOM 1588 C CA . ASN A 1 204 ? 12.272 1.340 -0.114 1.00 98.31 204 ASN A CA 1
ATOM 1589 C C . ASN A 1 204 ? 12.374 0.226 -1.148 1.00 98.31 204 ASN A C 1
ATOM 1591 O O . ASN A 1 204 ? 11.925 -0.895 -0.901 1.00 98.31 204 ASN A O 1
ATOM 1595 N N . TYR A 1 205 ? 12.988 0.533 -2.283 1.00 97.50 205 TYR A N 1
ATOM 1596 C CA . TYR A 1 205 ? 13.124 -0.361 -3.422 1.00 97.50 205 TYR A CA 1
ATOM 1597 C C . TYR A 1 205 ? 14.583 -0.496 -3.824 1.00 97.50 205 TYR A C 1
ATOM 1599 O O . TYR A 1 205 ? 15.297 0.499 -3.898 1.00 97.50 205 TYR A O 1
ATOM 1607 N N . PHE A 1 206 ? 14.989 -1.718 -4.139 1.00 96.56 206 PHE A N 1
ATOM 1608 C CA . PHE A 1 206 ? 16.274 -2.034 -4.743 1.00 96.56 206 PHE A CA 1
ATOM 1609 C C . PHE A 1 206 ? 15.988 -2.750 -6.057 1.00 96.56 206 PHE A C 1
ATOM 1611 O O . PHE A 1 206 ? 15.410 -3.838 -6.060 1.00 96.56 206 PHE A O 1
ATOM 1618 N N . ILE A 1 207 ? 16.333 -2.105 -7.165 1.00 94.62 207 ILE A N 1
ATOM 1619 C CA . ILE A 1 207 ? 16.008 -2.556 -8.516 1.00 94.62 207 ILE A CA 1
ATOM 1620 C C . ILE A 1 207 ? 17.325 -2.761 -9.257 1.00 94.62 207 ILE A C 1
ATOM 1622 O O . ILE A 1 207 ? 18.107 -1.822 -9.399 1.00 94.62 207 ILE A O 1
ATOM 1626 N N . ALA A 1 208 ? 17.576 -3.985 -9.715 1.00 91.19 208 ALA A N 1
ATOM 1627 C CA . ALA A 1 208 ? 18.684 -4.270 -10.617 1.00 91.19 208 ALA A CA 1
ATOM 1628 C C . ALA A 1 208 ? 18.293 -3.840 -12.038 1.00 91.19 208 ALA A C 1
ATOM 1630 O O . ALA A 1 208 ? 17.247 -4.250 -12.536 1.00 91.19 208 ALA A O 1
ATOM 1631 N N . LEU A 1 209 ? 19.123 -3.014 -12.674 1.00 84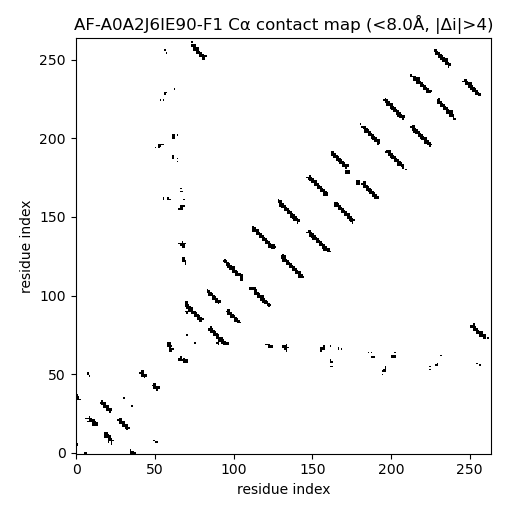.69 209 LEU A N 1
ATOM 1632 C CA . LEU A 1 209 ? 18.884 -2.496 -14.029 1.00 84.69 209 LEU A CA 1
ATOM 1633 C C . LEU A 1 209 ? 19.666 -3.269 -15.109 1.00 84.69 209 LEU A C 1
ATOM 1635 O O . LEU A 1 209 ? 19.618 -2.911 -16.280 1.00 84.69 209 LEU A O 1
ATOM 1639 N N . GLY A 1 210 ? 20.389 -4.324 -14.718 1.00 80.69 210 GLY A N 1
ATOM 1640 C CA . GLY A 1 210 ? 21.337 -5.039 -15.577 1.00 80.69 210 GLY A CA 1
ATOM 1641 C C . GLY A 1 210 ? 22.757 -4.471 -15.482 1.00 80.69 210 GLY A C 1
ATOM 1642 O O . GLY A 1 210 ? 22.991 -3.434 -14.866 1.00 80.69 210 GLY A O 1
ATOM 1643 N N . SER A 1 211 ? 23.742 -5.191 -16.030 1.00 80.75 211 SER A N 1
ATOM 1644 C CA . SER A 1 211 ? 25.146 -4.738 -16.136 1.00 80.75 211 SER A CA 1
ATOM 1645 C C . SER A 1 211 ? 25.791 -4.244 -14.823 1.00 80.75 211 SER A C 1
ATOM 1647 O O . SER A 1 211 ? 26.670 -3.385 -14.829 1.00 80.75 211 SER A O 1
ATOM 1649 N N . GLY A 1 212 ? 25.351 -4.774 -13.674 1.00 79.44 212 GLY A N 1
ATOM 1650 C CA . GLY A 1 212 ? 25.830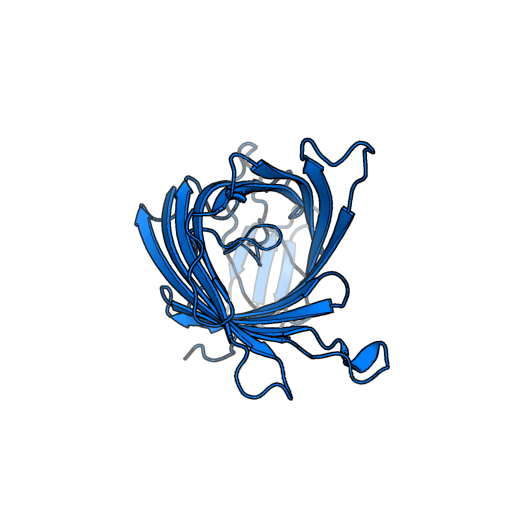 -4.366 -12.345 1.00 79.44 212 GLY A CA 1
ATOM 1651 C C . GLY A 1 212 ? 25.330 -2.995 -11.866 1.00 79.44 212 GLY A C 1
ATOM 1652 O O . GLY A 1 212 ? 25.831 -2.484 -10.860 1.00 79.44 212 GLY A O 1
ATOM 1653 N N . GLN A 1 213 ? 24.362 -2.397 -12.564 1.00 86.56 213 GLN A N 1
ATOM 1654 C CA . GLN A 1 213 ? 23.712 -1.149 -12.181 1.00 86.56 213 GLN A CA 1
ATOM 1655 C C . GLN A 1 213 ? 22.493 -1.403 -11.291 1.00 86.56 213 GLN A C 1
ATOM 1657 O O . GLN A 1 213 ? 21.739 -2.363 -11.477 1.00 86.56 213 GLN A O 1
ATOM 1662 N N . TYR A 1 214 ? 22.286 -0.503 -10.331 1.00 90.12 214 TYR A N 1
ATOM 1663 C CA . TYR A 1 214 ? 21.183 -0.574 -9.381 1.00 90.12 214 TYR A CA 1
ATOM 1664 C C . TYR A 1 214 ? 20.547 0.798 -9.208 1.00 90.12 214 TYR A C 1
ATOM 1666 O O . TYR A 1 214 ? 21.245 1.797 -9.027 1.00 90.12 214 TYR A O 1
ATOM 1674 N N . LEU A 1 215 ? 19.219 0.820 -9.183 1.00 93.94 215 LEU A N 1
ATOM 1675 C CA . LEU A 1 215 ? 18.439 1.944 -8.693 1.00 93.94 215 LEU A CA 1
ATOM 1676 C C . LEU A 1 215 ? 17.933 1.603 -7.295 1.00 93.94 215 LEU A C 1
ATOM 1678 O O . LEU A 1 215 ? 17.181 0.647 -7.104 1.00 93.94 215 LEU A O 1
ATOM 1682 N N . THR A 1 216 ? 18.345 2.401 -6.318 1.00 95.88 216 THR A N 1
ATOM 1683 C CA . THR A 1 216 ? 17.765 2.368 -4.977 1.00 95.88 216 THR A CA 1
ATOM 1684 C C . THR A 1 216 ? 16.798 3.528 -4.846 1.00 95.88 216 THR A C 1
ATOM 1686 O O . THR A 1 216 ? 17.147 4.656 -5.166 1.00 95.88 216 THR A O 1
ATOM 1689 N N . ILE A 1 217 ? 15.589 3.284 -4.365 1.00 97.06 217 ILE A N 1
ATOM 1690 C CA . ILE A 1 217 ? 14.645 4.347 -4.026 1.00 97.06 217 ILE A CA 1
ATOM 1691 C C . ILE A 1 217 ? 14.381 4.227 -2.540 1.00 97.06 217 ILE A C 1
ATOM 1693 O O . ILE A 1 217 ? 13.910 3.186 -2.090 1.00 97.06 217 ILE A O 1
ATOM 1697 N N . ILE A 1 218 ? 14.687 5.273 -1.782 1.00 97.69 218 ILE A N 1
ATOM 1698 C CA . ILE A 1 218 ? 14.363 5.331 -0.358 1.00 97.69 218 ILE A CA 1
ATOM 1699 C C . ILE A 1 218 ? 13.222 6.302 -0.119 1.00 97.69 218 ILE A C 1
ATOM 1701 O O . ILE A 1 218 ? 13.088 7.290 -0.838 1.00 97.69 218 ILE A O 1
ATOM 1705 N N . SER A 1 219 ? 12.408 6.054 0.900 1.00 98.31 219 SER A N 1
ATOM 1706 C CA . SER A 1 219 ? 11.357 7.003 1.258 1.00 98.31 219 SER A CA 1
ATOM 1707 C C . SER A 1 219 ? 11.122 7.124 2.750 1.00 98.31 219 SER A C 1
ATOM 1709 O O . SER A 1 219 ? 11.361 6.203 3.536 1.00 98.31 219 SER A O 1
ATOM 1711 N N . LEU A 1 220 ? 10.604 8.285 3.135 1.00 98.38 220 LEU A N 1
ATOM 1712 C CA . LEU A 1 220 ? 10.081 8.536 4.467 1.00 98.38 220 LEU A CA 1
ATOM 1713 C C . LEU A 1 220 ? 8.884 9.477 4.370 1.00 98.38 220 LEU A C 1
ATOM 1715 O O . LEU A 1 220 ? 8.885 10.445 3.608 1.00 98.38 220 LEU A O 1
ATOM 1719 N N . GLY A 1 221 ? 7.868 9.217 5.180 1.00 97.81 221 GLY A N 1
ATOM 1720 C CA . GLY A 1 221 ? 6.749 10.130 5.316 1.00 97.81 221 GLY A CA 1
ATOM 1721 C C . GLY A 1 221 ? 5.732 9.657 6.335 1.00 97.81 221 GLY A C 1
ATOM 1722 O O . GLY A 1 221 ? 6.042 8.891 7.251 1.00 97.81 221 GLY A O 1
ATOM 1723 N N . GLY A 1 222 ? 4.508 10.142 6.181 1.00 96.19 222 GLY A N 1
ATOM 1724 C CA . GLY A 1 222 ? 3.416 9.864 7.084 1.00 96.19 222 GLY A CA 1
ATOM 1725 C C . GLY A 1 222 ? 2.106 9.542 6.384 1.00 96.19 222 GLY A C 1
ATOM 1726 O O . GLY A 1 222 ? 1.881 9.844 5.213 1.00 96.19 222 GLY A O 1
ATOM 1727 N N . ARG A 1 223 ? 1.227 8.930 7.171 1.00 95.38 223 ARG A N 1
ATOM 1728 C CA . ARG A 1 223 ? -0.186 8.731 6.866 1.00 95.38 223 ARG A CA 1
ATOM 1729 C C . ARG A 1 223 ? -0.994 9.320 7.999 1.00 95.38 223 ARG A C 1
ATOM 1731 O O . ARG A 1 223 ? -0.730 9.010 9.160 1.00 95.38 223 ARG A O 1
ATOM 1738 N N . SER A 1 224 ? -1.998 10.118 7.674 1.00 93.38 224 SER A N 1
ATOM 1739 C CA . SER A 1 224 ? -2.924 10.673 8.657 1.00 93.38 224 SER A CA 1
ATOM 1740 C C . SER A 1 224 ? -4.359 10.298 8.320 1.00 93.38 224 SER A C 1
ATOM 1742 O O . SER A 1 224 ? -4.842 10.559 7.220 1.00 93.38 224 SER A O 1
ATOM 1744 N N . LEU A 1 225 ? -5.055 9.705 9.289 1.00 89.56 225 LEU A N 1
ATOM 1745 C CA . LEU A 1 225 ? -6.491 9.458 9.209 1.00 89.56 225 LEU A CA 1
ATOM 1746 C C . LEU A 1 225 ? -7.243 10.736 9.585 1.00 89.56 225 LEU A C 1
ATOM 1748 O O . LEU A 1 225 ? -7.238 11.158 10.740 1.00 89.56 225 LEU A O 1
ATOM 1752 N N . VAL A 1 226 ? -7.916 11.341 8.611 1.00 85.50 226 VAL A N 1
ATOM 1753 C CA . VAL A 1 226 ? -8.723 12.548 8.798 1.00 85.50 226 VAL A CA 1
ATOM 1754 C C . VAL A 1 226 ? -10.185 12.187 8.564 1.00 85.50 226 VAL A C 1
ATOM 1756 O O . VAL A 1 226 ? -10.607 11.918 7.443 1.00 85.50 226 VAL A O 1
ATOM 1759 N N . LYS A 1 227 ? -10.987 12.182 9.635 1.00 80.81 227 LYS A N 1
ATOM 1760 C CA . LYS A 1 227 ? -12.396 11.743 9.613 1.00 80.81 227 LYS A CA 1
ATOM 1761 C C . LYS A 1 227 ? -12.539 10.312 9.068 1.00 80.81 227 LYS A C 1
ATOM 1763 O O . LYS A 1 227 ? -12.278 9.351 9.784 1.00 80.81 227 LYS A O 1
ATOM 1768 N N . SER A 1 228 ? -12.987 10.176 7.822 1.00 80.62 228 SER A N 1
ATOM 1769 C CA . SER A 1 228 ? -13.204 8.900 7.139 1.00 80.62 228 SER A CA 1
ATOM 1770 C C . SER A 1 228 ? -12.235 8.677 5.982 1.00 80.62 228 SER A C 1
ATOM 1772 O O . SER A 1 228 ? -12.409 7.701 5.273 1.00 80.62 228 SER A O 1
ATOM 1774 N N . VAL A 1 229 ? -11.240 9.545 5.782 1.00 88.81 229 VAL A N 1
ATOM 1775 C CA . VAL A 1 229 ? -10.234 9.414 4.718 1.00 88.81 229 VAL A CA 1
ATOM 1776 C C . VAL A 1 229 ? -8.833 9.267 5.301 1.00 88.81 229 VAL A C 1
ATOM 1778 O O . VAL A 1 229 ? -8.579 9.637 6.448 1.00 88.81 229 VAL A O 1
ATOM 1781 N N . SER A 1 230 ? -7.921 8.722 4.507 1.00 92.25 230 SER A N 1
ATOM 1782 C CA . SER A 1 230 ? -6.495 8.637 4.819 1.00 92.25 230 SER A CA 1
ATOM 1783 C C . SER A 1 230 ? -5.727 9.501 3.840 1.00 92.25 230 SER A C 1
ATOM 1785 O O . SER A 1 230 ? -5.999 9.446 2.645 1.00 92.25 230 SER A O 1
ATOM 1787 N N . ILE A 1 231 ? -4.784 10.286 4.346 1.00 95.12 231 ILE A N 1
ATOM 1788 C CA . ILE A 1 231 ? -3.920 11.151 3.548 1.00 95.12 231 ILE A CA 1
ATOM 1789 C C . ILE A 1 231 ? -2.490 10.659 3.712 1.00 95.12 231 ILE A C 1
ATOM 1791 O O . ILE A 1 231 ? -1.995 10.590 4.839 1.00 95.12 231 ILE A O 1
ATOM 1795 N N . ASP A 1 232 ? -1.850 10.346 2.593 1.00 96.19 232 ASP A N 1
ATOM 1796 C CA . ASP A 1 232 ? -0.453 9.940 2.510 1.00 96.19 232 ASP A CA 1
ATOM 1797 C C . ASP A 1 232 ? 0.390 11.120 2.039 1.00 96.19 232 ASP A C 1
ATOM 1799 O O . ASP A 1 232 ? 0.034 11.798 1.074 1.00 96.19 232 ASP A O 1
ATOM 1803 N N . TYR A 1 233 ? 1.512 11.351 2.709 1.00 97.38 233 TYR A N 1
ATOM 1804 C CA . TYR A 1 233 ? 2.475 12.383 2.349 1.00 97.38 233 TYR A CA 1
ATOM 1805 C C . TYR A 1 233 ? 3.889 11.903 2.659 1.00 97.38 233 TYR A C 1
ATOM 1807 O O . TYR A 1 233 ? 4.141 11.354 3.729 1.00 97.38 233 TYR A O 1
ATOM 1815 N N . GLY A 1 234 ? 4.832 12.102 1.751 1.00 97.81 234 GLY A N 1
ATOM 1816 C CA . GLY A 1 234 ? 6.208 11.661 1.958 1.00 97.81 234 GLY A CA 1
ATOM 1817 C C . GLY A 1 234 ? 7.152 12.161 0.886 1.00 97.81 234 GLY A C 1
ATOM 1818 O O . GLY A 1 234 ? 6.763 12.923 0.006 1.00 97.81 234 GLY A O 1
ATOM 1819 N N . LEU A 1 235 ? 8.400 11.724 0.975 1.00 98.25 235 LEU A N 1
ATOM 1820 C CA . LEU A 1 235 ? 9.436 12.011 -0.005 1.00 98.25 235 LEU A CA 1
ATOM 1821 C C . LEU A 1 235 ? 10.090 10.703 -0.426 1.00 98.25 235 LEU A C 1
ATOM 1823 O O . LEU A 1 235 ? 10.446 9.895 0.431 1.00 98.25 235 LEU A O 1
ATOM 1827 N N . PHE A 1 236 ? 10.247 10.522 -1.733 1.00 97.88 236 PHE A N 1
ATOM 1828 C CA . PHE A 1 236 ? 11.000 9.433 -2.341 1.00 97.88 236 PHE A CA 1
ATOM 1829 C C . PHE A 1 236 ? 12.283 10.003 -2.939 1.00 97.88 236 PHE A C 1
ATOM 1831 O O . PHE A 1 236 ? 12.239 10.964 -3.702 1.00 97.88 236 PHE A O 1
ATOM 1838 N N . VAL A 1 237 ? 13.421 9.419 -2.592 1.00 97.31 237 VAL A N 1
ATOM 1839 C CA . VAL A 1 237 ? 14.741 9.829 -3.067 1.00 97.31 237 VAL A CA 1
ATOM 1840 C C . VAL A 1 237 ? 15.323 8.675 -3.880 1.00 97.31 237 VAL A C 1
ATOM 1842 O O . VAL A 1 237 ? 15.636 7.628 -3.304 1.00 97.31 237 VAL A O 1
ATOM 1845 N N . PRO A 1 238 ? 15.439 8.825 -5.208 1.00 95.81 238 PRO A N 1
ATOM 1846 C CA . PRO A 1 238 ? 16.167 7.879 -6.033 1.00 95.81 238 PRO A CA 1
ATOM 1847 C C . PRO A 1 238 ? 17.677 8.082 -5.862 1.00 95.81 238 PRO A C 1
ATOM 1849 O O . PRO A 1 238 ? 18.174 9.202 -5.788 1.00 95.81 238 PRO A O 1
ATOM 1852 N N . ILE A 1 239 ? 18.406 6.975 -5.798 1.00 93.19 239 ILE A N 1
ATOM 1853 C CA . ILE A 1 239 ? 19.851 6.900 -5.614 1.00 93.19 239 ILE A CA 1
ATOM 1854 C C . ILE A 1 239 ? 20.386 5.909 -6.649 1.00 93.19 239 ILE A C 1
ATOM 1856 O O . ILE A 1 239 ? 20.037 4.725 -6.642 1.00 93.19 239 ILE A O 1
ATOM 1860 N N . ASN A 1 240 ? 21.237 6.401 -7.542 1.00 90.75 240 ASN A N 1
ATOM 1861 C CA . ASN A 1 240 ? 21.953 5.636 -8.560 1.00 90.75 240 ASN A CA 1
ATOM 1862 C C . ASN A 1 240 ? 23.301 6.343 -8.806 1.00 90.75 240 ASN A C 1
ATOM 1864 O O . ASN A 1 240 ? 23.399 7.551 -8.606 1.00 90.75 240 ASN A O 1
ATOM 1868 N N . LYS A 1 241 ? 24.334 5.602 -9.226 1.00 85.25 241 LYS A N 1
ATOM 1869 C CA . LYS A 1 241 ? 25.647 6.146 -9.617 1.00 85.25 241 LYS A CA 1
ATOM 1870 C C . LYS A 1 241 ? 25.577 7.191 -10.736 1.00 85.25 241 LYS A C 1
ATOM 1872 O O . LYS A 1 241 ? 26.489 7.994 -10.832 1.00 85.25 241 LYS A O 1
ATOM 1877 N N . GLU A 1 242 ? 24.540 7.153 -11.567 1.00 84.50 242 GLU A N 1
ATOM 1878 C CA . GLU A 1 242 ? 24.326 8.096 -12.676 1.00 84.50 242 GLU A CA 1
ATOM 1879 C C . GLU A 1 242 ? 23.511 9.339 -12.270 1.00 84.50 242 GLU A C 1
ATOM 1881 O O . GLU A 1 242 ? 23.312 10.246 -13.074 1.00 84.50 242 GLU A O 1
ATOM 1886 N N . ILE A 1 243 ? 23.001 9.390 -11.033 1.00 84.75 243 ILE A N 1
ATOM 1887 C CA . ILE A 1 243 ? 22.247 10.537 -10.520 1.00 84.75 243 ILE A CA 1
ATOM 1888 C C . ILE A 1 243 ? 23.208 11.425 -9.725 1.00 84.75 243 ILE A C 1
ATOM 1890 O O . ILE A 1 243 ? 23.429 11.215 -8.533 1.00 84.75 243 ILE A O 1
ATOM 1894 N N . ASP A 1 244 ? 23.748 12.445 -10.390 1.00 84.19 244 ASP A N 1
ATOM 1895 C CA . ASP A 1 244 ? 24.716 13.381 -9.796 1.00 84.19 244 ASP A CA 1
ATOM 1896 C C . ASP A 1 244 ? 24.066 14.471 -8.925 1.00 84.19 244 ASP A C 1
ATOM 1898 O O . ASP A 1 244 ? 24.737 15.155 -8.152 1.00 84.19 244 ASP A O 1
ATOM 1902 N N . SER A 1 245 ? 22.750 14.665 -9.052 1.00 86.88 245 SER A N 1
ATOM 1903 C CA . SER A 1 245 ? 21.999 15.702 -8.336 1.00 86.88 245 SER A CA 1
ATOM 1904 C C . SER A 1 245 ? 21.013 15.095 -7.348 1.00 86.88 245 SER A C 1
ATOM 1906 O O . SER A 1 245 ? 20.201 14.245 -7.704 1.00 86.88 245 SER A O 1
ATOM 1908 N N . PHE A 1 246 ? 21.033 15.585 -6.108 1.00 89.88 246 PHE A N 1
ATOM 1909 C CA . PHE A 1 246 ? 20.025 15.223 -5.119 1.00 89.88 246 PHE A CA 1
ATOM 1910 C C . PHE A 1 246 ? 18.680 15.867 -5.466 1.00 89.88 246 PHE A C 1
ATOM 1912 O O . PHE A 1 246 ? 18.569 17.091 -5.556 1.00 89.88 246 PHE A O 1
ATOM 1919 N N . PHE A 1 247 ? 17.642 15.046 -5.584 1.00 93.12 247 PHE A N 1
ATOM 1920 C CA . PHE A 1 247 ? 16.261 15.502 -5.643 1.00 93.12 247 PHE A CA 1
ATOM 1921 C C . PHE A 1 247 ? 15.352 14.541 -4.879 1.00 93.12 247 PHE A C 1
ATOM 1923 O O . PHE A 1 247 ? 15.665 13.366 -4.687 1.00 93.12 247 PHE A O 1
ATOM 1930 N N . ALA A 1 248 ? 14.212 15.058 -4.433 1.00 94.94 248 ALA A N 1
ATOM 1931 C CA . ALA A 1 248 ? 13.200 14.284 -3.738 1.00 94.94 248 ALA A CA 1
ATOM 1932 C C . ALA A 1 248 ? 11.858 14.454 -4.445 1.00 94.94 248 ALA A C 1
ATOM 1934 O O . ALA A 1 248 ? 11.434 15.570 -4.746 1.00 94.94 248 ALA A O 1
ATOM 1935 N N . ILE A 1 249 ? 11.189 13.338 -4.695 1.00 96.25 249 ILE A N 1
ATOM 1936 C CA . ILE A 1 249 ? 9.879 13.295 -5.326 1.00 96.25 249 ILE A CA 1
ATOM 1937 C C . ILE A 1 249 ? 8.832 13.317 -4.207 1.00 96.25 249 ILE A C 1
ATOM 1939 O O . ILE A 1 249 ? 8.799 12.386 -3.393 1.00 96.25 249 ILE A O 1
ATOM 1943 N N . PRO A 1 250 ? 7.979 14.353 -4.118 1.00 96.75 250 PRO A N 1
ATOM 1944 C CA . PRO A 1 250 ? 6.915 14.380 -3.127 1.00 96.75 250 PRO A CA 1
ATOM 1945 C C . PRO A 1 250 ? 5.907 13.284 -3.442 1.00 96.75 250 PRO A C 1
ATOM 1947 O O . PRO A 1 250 ? 5.389 13.234 -4.547 1.00 96.75 250 PRO A O 1
ATOM 1950 N N . TRP A 1 251 ? 5.584 12.435 -2.475 1.00 96.94 251 TRP A N 1
ATOM 1951 C CA . TRP A 1 251 ? 4.480 11.486 -2.556 1.00 96.94 251 TRP A CA 1
ATOM 1952 C C . TRP A 1 251 ? 3.254 12.095 -1.900 1.00 96.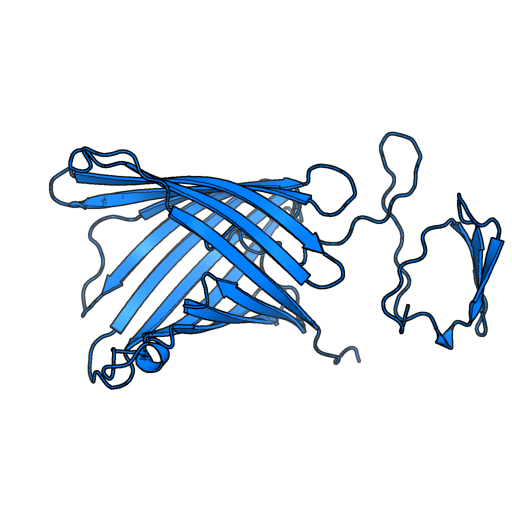94 251 TRP A C 1
ATOM 1954 O O . TRP A 1 251 ? 3.325 12.472 -0.735 1.00 96.94 251 TRP A O 1
ATOM 1964 N N . LEU A 1 252 ? 2.142 12.192 -2.626 1.00 97.44 252 LEU A N 1
ATOM 1965 C CA . LEU A 1 252 ? 0.881 12.710 -2.103 1.00 97.44 252 LEU A CA 1
ATOM 1966 C C . LEU A 1 252 ? -0.260 11.811 -2.549 1.00 97.44 252 LEU A C 1
ATOM 1968 O O . LEU A 1 252 ? -0.391 11.513 -3.739 1.00 97.44 252 LEU A O 1
ATOM 1972 N N . GLY A 1 253 ? -1.105 11.414 -1.603 1.00 96.12 253 GLY A N 1
ATOM 1973 C CA . GLY A 1 253 ? -2.271 10.611 -1.922 1.00 96.12 253 GLY A CA 1
ATOM 1974 C C . GLY A 1 253 ? -3.407 10.708 -0.930 1.00 96.12 253 GLY A C 1
ATOM 1975 O O . GLY A 1 253 ? -3.240 11.116 0.219 1.00 96.12 253 GLY A O 1
ATOM 1976 N N . ILE A 1 254 ? -4.576 10.290 -1.398 1.00 95.75 254 ILE A N 1
ATOM 1977 C CA . ILE A 1 254 ? -5.786 10.161 -0.602 1.00 95.75 254 ILE A CA 1
ATOM 1978 C C . ILE A 1 254 ? -6.403 8.781 -0.809 1.00 95.75 254 ILE A C 1
ATOM 1980 O O . ILE A 1 254 ? -6.505 8.285 -1.931 1.00 95.75 254 ILE A O 1
ATOM 1984 N N . THR A 1 255 ? -6.858 8.184 0.285 1.00 94.75 255 THR A N 1
ATOM 1985 C CA . THR A 1 255 ? -7.586 6.918 0.289 1.00 94.75 255 THR A CA 1
ATOM 1986 C C . THR A 1 255 ? -8.944 7.115 0.945 1.00 94.75 255 THR A C 1
ATOM 1988 O O . THR A 1 255 ? -9.048 7.610 2.071 1.00 94.75 255 THR A O 1
ATOM 1991 N N . ILE A 1 256 ? -9.991 6.696 0.240 1.00 93.62 256 ILE A N 1
ATOM 1992 C CA . ILE A 1 256 ? -11.384 6.799 0.667 1.00 93.62 256 ILE A CA 1
ATOM 1993 C C . ILE A 1 256 ? -11.940 5.376 0.817 1.00 93.62 256 ILE A C 1
ATOM 1995 O O . ILE A 1 256 ? -12.116 4.685 -0.188 1.00 93.62 256 ILE A O 1
ATOM 1999 N N . PRO A 1 257 ? -12.208 4.902 2.043 1.00 91.06 257 PRO A N 1
ATOM 2000 C CA . PRO A 1 257 ? -12.757 3.581 2.284 1.00 91.06 257 PRO A CA 1
ATOM 2001 C C . PRO A 1 257 ? -14.243 3.527 1.929 1.00 91.06 257 PRO A C 1
ATOM 2003 O O . PRO A 1 257 ? -14.995 4.482 2.129 1.00 91.06 257 PRO A O 1
ATOM 2006 N N . PHE A 1 258 ? -14.682 2.361 1.479 1.00 87.81 258 PHE A N 1
ATOM 2007 C CA . PHE A 1 258 ? -16.085 2.013 1.330 1.00 87.81 258 PHE A CA 1
ATOM 2008 C C . PHE A 1 258 ? -16.316 0.596 1.865 1.00 87.81 258 PHE A C 1
ATOM 2010 O O . PHE A 1 258 ? -15.537 -0.321 1.629 1.00 87.81 258 PHE A O 1
ATOM 2017 N N . GLU A 1 259 ? -17.400 0.408 2.612 1.00 76.69 259 GLU A N 1
ATOM 2018 C CA . GLU A 1 259 ? -17.824 -0.911 3.085 1.00 76.69 259 GLU A CA 1
ATOM 2019 C C . GLU A 1 259 ? -19.061 -1.338 2.291 1.00 76.69 259 GLU A C 1
ATOM 2021 O O . GLU A 1 259 ? -20.015 -0.564 2.148 1.00 76.69 259 GLU A O 1
ATOM 2026 N N . SER A 1 260 ? -19.076 -2.577 1.797 1.00 51.09 260 SER A N 1
ATOM 2027 C CA . SER A 1 260 ? -20.302 -3.155 1.246 1.00 51.09 260 SER A CA 1
ATOM 2028 C C . SER A 1 260 ? -21.323 -3.359 2.370 1.00 51.09 260 SER A C 1
ATOM 2030 O O . SER A 1 260 ? -21.023 -3.972 3.395 1.00 51.09 260 SER A O 1
ATOM 2032 N N . LYS A 1 261 ? -22.553 -2.863 2.178 1.00 47.09 261 LYS A N 1
ATOM 2033 C CA . LYS A 1 261 ? -23.661 -2.962 3.151 1.00 47.09 261 LYS A CA 1
ATOM 2034 C C . LYS A 1 261 ? -24.185 -4.391 3.366 1.00 47.09 261 LYS A C 1
ATOM 2036 O O . LYS A 1 261 ? -25.111 -4.575 4.152 1.00 47.09 261 LYS A O 1
ATOM 2041 N N . ASN A 1 262 ? -23.607 -5.404 2.723 1.00 36.81 262 ASN A N 1
ATOM 2042 C CA . ASN A 1 262 ? -24.067 -6.787 2.831 1.00 36.81 262 ASN A CA 1
ATOM 2043 C C . ASN A 1 262 ? -23.545 -7.463 4.108 1.00 36.81 262 ASN A C 1
ATOM 2045 O O . ASN A 1 262 ? -22.735 -8.385 4.061 1.00 36.81 262 ASN A O 1
ATOM 2049 N N . LYS A 1 263 ? -24.041 -7.003 5.259 1.00 36.50 263 LYS A N 1
ATOM 2050 C CA . LYS A 1 263 ? -24.131 -7.813 6.476 1.00 36.50 263 LYS A CA 1
ATOM 2051 C C . LYS A 1 263 ? -25.561 -8.335 6.567 1.00 36.50 263 LYS A C 1
ATOM 2053 O O . LYS A 1 263 ? -26.431 -7.638 7.079 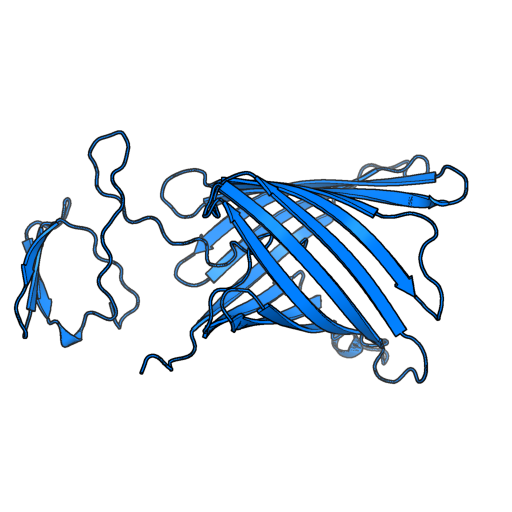1.00 36.50 263 LYS A O 1
ATOM 2058 N N . LYS A 1 264 ? -25.793 -9.510 5.986 1.00 32.47 264 LYS A N 1
ATOM 2059 C CA . LYS A 1 264 ? -26.869 -10.395 6.433 1.00 32.47 264 LYS A CA 1
ATOM 2060 C C . LYS A 1 264 ? -26.277 -11.340 7.465 1.00 32.47 264 LYS A C 1
ATOM 2062 O O . LYS A 1 264 ? -25.126 -11.773 7.228 1.00 32.47 264 LYS A O 1
#

pLDDT: mean 88.8, std 12.41, range [32.47, 98.62]